Protein AF-A0A931PFZ8-F1 (afdb_monomer)

Radius of gyration: 43.83 Å; Cα contacts (8 Å, |Δi|>4): 366; chains: 1; bounding box: 101×79×129 Å

Nearest PDB structures (foldseek):
  9bwf-assembly1_A  TM=9.503E-01  e=2.051E-11  metagenome
  7zyb-assembly1_A  TM=9.460E-01  e=2.210E-10  Bacteroides eggerthii DSM 20697
  4e2g-assembly2_D  TM=9.379E-01  e=2.342E-10  Sphaerobacter thermophilus DSM 20745
  2pfw-assembly1_B  TM=9.312E-01  e=3.514E-10  Shewanella frigidimarina NCIMB 400
  4e2g-assembly2_C  TM=9.451E-01  e=9.977E-10  Sphaerobacter thermophilus DSM 20745

pLDDT: mean 79.18, std 21.59, range [27.69, 98.62]

Sequence (355 aa):
MPMVRSCLAGMPRSSGGKSMASGTSRGMSRIERNWSLAEMIDTNASKSPDGNPAPQPVRWASERFNRWLTLAANLGVLLGLIVLIFEVRQNAALSRIGLEAERAAAQARYEQHIANPDMAEVWMKAVYTPEDLTPSELRTFDGIMVAGVMTWEHLMTMRDGGLVDDRRVRLHIQNNAPFYFGFALAKNWWRENAIGWQGSELYLMADPIVQNVDENFLVTYYEGLRTGITPRDIADLGDKASKFTLTDLPREPVAAGIIRQYVTGVESTFSRWEIAAGGVVPMHSHYNEQVTLLLSGAAEVVSGDQRVSLAAGDMLVLPPNAPHAYTFTEDSIVIEFFAPRRQDWINAETSGEEQ

Secondary structure (DSSP, 8-state):
------------------------------------SSS---S--PPPTT-PPPPPP-THHHHHHHHHHHHHHHHHHHHHHHHHHHHHHHHHHHHHHHHHHHHHHHHHHHHHHHTSHHHHHHHHHHHH-GGG--HHHHHHHHHHHHHHHHHHHHHHHHHHTTSS-HHHHHHHHHHHHHHHHSSHHHHHHHHHHGGGTTTSHHHHHHHHHHTTS-TTHHHHHHHHHS--S-HHHHHHH-SS-----GGGS--EEEETTEEEEEEE-SS-EEEEEEE-TT-EEEEE--SSEEEEEEEESEEEEEETTEEEEEETT-EEEE-TT--EEEEESS-EEEEEEEES--HHHHHHHHHHS--

Structure (mmCIF, N/CA/C/O backbone):
data_AF-A0A931PFZ8-F1
#
_entry.id   AF-A0A931PFZ8-F1
#
loop_
_atom_site.group_PDB
_atom_site.id
_atom_site.type_symbol
_atom_site.label_atom_id
_atom_site.label_alt_id
_atom_site.label_comp_id
_atom_site.label_asym_id
_atom_site.label_entity_id
_atom_site.label_seq_id
_atom_site.pdbx_PDB_ins_code
_atom_site.Cartn_x
_atom_site.Cartn_y
_atom_site.Cartn_z
_atom_site.occupancy
_atom_site.B_iso_or_equiv
_atom_site.auth_seq_id
_atom_site.auth_comp_id
_atom_site.auth_asym_id
_atom_site.auth_atom_id
_atom_site.pdbx_PDB_model_num
ATOM 1 N N . MET A 1 1 ? -31.031 20.658 -32.858 1.00 34.56 1 MET A N 1
ATOM 2 C CA . MET A 1 1 ? -31.542 21.817 -33.632 1.00 34.56 1 MET A CA 1
ATOM 3 C C . MET A 1 1 ? -30.351 22.631 -34.144 1.00 34.56 1 MET A C 1
ATOM 5 O O . MET A 1 1 ? -29.430 22.792 -33.354 1.00 34.56 1 MET A O 1
ATOM 9 N N . PRO A 1 2 ? -30.322 23.084 -35.416 1.00 49.66 2 PRO A N 1
ATOM 10 C CA . PRO A 1 2 ? -29.143 23.730 -36.023 1.00 49.66 2 PRO A CA 1
ATOM 11 C C . PRO A 1 2 ? -29.334 25.206 -36.464 1.00 49.66 2 PRO A C 1
ATOM 13 O O . PRO A 1 2 ? -30.441 25.601 -36.819 1.00 49.66 2 PRO A O 1
ATOM 16 N N . MET A 1 3 ? -28.227 25.964 -36.566 1.00 33.38 3 MET A N 1
ATOM 17 C CA . MET A 1 3 ? -27.986 27.123 -37.468 1.00 33.38 3 MET A CA 1
ATOM 18 C C . MET A 1 3 ? -26.461 27.196 -37.748 1.00 33.38 3 MET A C 1
ATOM 20 O O . MET A 1 3 ? -25.706 26.958 -36.814 1.00 33.38 3 MET A O 1
ATOM 24 N N . VAL A 1 4 ? -25.856 27.421 -38.930 1.00 35.12 4 VAL A N 1
ATOM 25 C CA . VAL A 1 4 ? -26.261 27.736 -40.329 1.00 35.12 4 VAL A CA 1
ATOM 26 C C . VAL A 1 4 ? -26.280 29.228 -40.746 1.00 35.12 4 VAL A C 1
ATOM 28 O O . VAL A 1 4 ? -27.352 29.820 -40.824 1.00 35.12 4 VAL A O 1
ATOM 31 N N . ARG A 1 5 ? -25.088 29.766 -41.112 1.00 36.53 5 ARG A N 1
ATOM 32 C CA . ARG A 1 5 ? -24.714 30.837 -42.105 1.00 36.53 5 ARG A CA 1
ATOM 33 C C . ARG A 1 5 ? -23.509 31.666 -41.589 1.00 36.53 5 ARG A C 1
ATOM 35 O O . ARG A 1 5 ? -23.505 31.995 -40.416 1.00 36.53 5 ARG A O 1
ATOM 42 N N . SER A 1 6 ? -22.419 31.996 -42.304 1.00 33.62 6 SER A N 1
ATOM 43 C CA . SER A 1 6 ? -22.069 32.227 -43.733 1.00 33.62 6 SER A CA 1
ATOM 44 C C . SER A 1 6 ? -21.848 33.717 -44.037 1.00 33.62 6 SER A C 1
ATOM 46 O O . SER A 1 6 ? -22.819 34.463 -43.978 1.00 33.62 6 SER A O 1
ATOM 48 N N . CYS A 1 7 ? -20.640 34.108 -44.485 1.00 30.14 7 CYS A N 1
ATOM 49 C CA . CYS A 1 7 ? -20.431 34.837 -45.757 1.00 30.14 7 CYS A CA 1
ATOM 50 C C . CYS A 1 7 ? -18.947 35.101 -46.110 1.00 30.14 7 CYS A C 1
ATOM 52 O O . CYS A 1 7 ? -18.080 35.158 -45.245 1.00 30.14 7 CYS A O 1
ATOM 54 N N . LEU A 1 8 ? -18.696 35.271 -47.415 1.00 35.53 8 LEU A N 1
ATOM 55 C CA . LEU A 1 8 ? -17.420 35.596 -48.074 1.00 35.53 8 LEU A CA 1
ATOM 56 C C . LEU A 1 8 ? -17.343 37.086 -48.458 1.00 35.53 8 LEU A C 1
ATOM 58 O O . LEU A 1 8 ? -18.368 37.641 -48.843 1.00 35.53 8 LEU A O 1
ATOM 62 N N . ALA A 1 9 ? -16.128 37.659 -48.459 1.00 31.97 9 ALA A N 1
ATOM 63 C CA . ALA A 1 9 ? -15.582 38.740 -49.321 1.00 31.97 9 ALA A CA 1
ATOM 64 C C . ALA A 1 9 ? -14.425 39.451 -48.574 1.00 31.97 9 ALA A C 1
ATOM 66 O O . ALA A 1 9 ? -14.499 39.597 -47.362 1.00 31.97 9 ALA A O 1
ATOM 67 N N . GLY A 1 10 ? -13.341 39.941 -49.186 1.00 28.20 10 GLY A N 1
ATOM 68 C CA . GLY A 1 10 ? -12.865 39.893 -50.575 1.00 28.20 10 GLY A CA 1
ATOM 69 C C . GLY A 1 10 ? -11.513 40.638 -50.687 1.00 28.20 10 GLY A C 1
ATOM 70 O O . GLY A 1 10 ? -11.166 41.406 -49.794 1.00 28.20 10 GLY A O 1
ATOM 71 N N . MET A 1 11 ? -10.735 40.427 -51.758 1.00 33.31 11 MET A N 1
ATOM 72 C CA . MET A 1 11 ? -9.549 41.261 -52.062 1.00 33.31 11 MET A CA 1
ATOM 73 C C . MET A 1 11 ? -9.960 42.569 -52.764 1.00 33.31 11 MET A C 1
ATOM 75 O O . MET A 1 11 ? -10.991 42.591 -53.440 1.00 33.31 11 MET A O 1
ATOM 79 N N . PRO A 1 12 ? -9.131 43.630 -52.697 1.00 42.81 12 PRO A N 1
ATOM 80 C CA . PRO A 1 12 ? -8.375 43.991 -53.908 1.00 42.81 12 PRO A CA 1
ATOM 81 C C . PRO A 1 12 ? -6.924 44.483 -53.673 1.00 42.81 12 PRO A C 1
ATOM 83 O O . PRO A 1 12 ? -6.441 44.599 -52.551 1.00 42.81 12 PRO A O 1
ATOM 86 N N . ARG A 1 13 ? -6.214 44.733 -54.786 1.00 34.66 13 ARG A N 1
ATOM 87 C CA . ARG A 1 13 ? -4.815 45.212 -54.899 1.00 34.66 13 ARG A CA 1
ATOM 88 C C . ARG A 1 13 ? -4.710 46.750 -55.035 1.00 34.66 13 ARG A C 1
ATOM 90 O O . ARG A 1 13 ? -5.707 47.394 -55.327 1.00 34.66 13 ARG A O 1
ATOM 97 N N . SER A 1 14 ? -3.449 47.230 -55.064 1.00 32.41 14 SER A N 1
ATOM 98 C CA . SER A 1 14 ? -2.931 48.537 -55.558 1.00 32.41 14 SER A CA 1
ATOM 99 C C . SER A 1 14 ? -2.756 49.632 -54.477 1.00 32.41 14 SER A C 1
ATOM 101 O O . SER A 1 14 ? -3.437 49.590 -53.465 1.00 32.41 14 SER A O 1
ATOM 103 N N . SER A 1 15 ? -1.834 50.613 -54.567 1.00 29.88 15 SER A N 1
ATOM 104 C CA . SER A 1 15 ? -0.771 50.923 -55.561 1.00 29.88 15 SER A CA 1
ATOM 105 C C . SER A 1 15 ? 0.166 52.066 -55.098 1.00 29.88 15 SER A C 1
ATOM 107 O O . SER A 1 15 ? -0.318 53.020 -54.501 1.00 29.88 15 SER A O 1
ATOM 109 N N . GLY A 1 16 ? 1.435 52.060 -55.548 1.00 28.11 16 GLY A N 1
ATOM 110 C CA . GLY A 1 16 ? 2.337 53.237 -55.625 1.00 28.11 16 GLY A CA 1
ATOM 111 C C . GLY A 1 16 ? 3.257 53.486 -54.409 1.00 28.11 16 GLY A C 1
ATOM 112 O O . GLY A 1 16 ? 2.874 53.188 -53.289 1.00 28.11 16 GLY A O 1
ATOM 113 N N . GLY A 1 17 ? 4.479 54.028 -54.543 1.00 28.36 17 GLY A N 1
ATOM 114 C CA . GLY A 1 17 ? 5.288 54.327 -55.743 1.00 28.36 17 GLY A CA 1
ATOM 115 C C . GLY A 1 17 ? 6.297 55.484 -55.540 1.00 28.36 17 GLY A C 1
ATOM 116 O O . GLY A 1 17 ? 5.996 56.394 -54.778 1.00 28.36 17 GLY A O 1
ATOM 117 N N . LYS A 1 18 ? 7.408 55.496 -56.317 1.00 33.88 18 LYS A N 1
ATOM 118 C CA . LYS A 1 18 ? 8.440 56.576 -56.478 1.00 33.88 18 LYS A CA 1
ATOM 119 C C . LYS A 1 18 ? 9.474 56.744 -55.325 1.00 33.88 18 LYS A C 1
ATOM 121 O O . LYS A 1 18 ? 9.127 56.521 -54.179 1.00 33.88 18 LYS A O 1
ATOM 126 N N . SER A 1 19 ? 10.747 57.144 -55.546 1.00 32.34 19 SER A N 1
ATOM 127 C CA . SER A 1 19 ? 11.523 57.396 -56.792 1.00 32.34 19 SER A CA 1
ATOM 128 C C . SER A 1 19 ? 13.068 57.399 -56.600 1.00 32.34 19 SER A C 1
ATOM 130 O O . SER A 1 19 ? 13.564 57.888 -55.597 1.00 32.34 19 SER A O 1
ATOM 132 N N . MET A 1 20 ? 13.771 56.917 -57.641 1.00 32.22 20 MET A N 1
ATOM 133 C CA . MET A 1 20 ? 15.147 57.159 -58.160 1.00 32.22 20 MET A CA 1
ATOM 134 C C . MET A 1 20 ? 16.186 58.058 -57.448 1.00 32.22 20 MET A C 1
ATOM 136 O O . MET A 1 20 ? 15.911 59.222 -57.177 1.00 32.22 20 MET A O 1
ATOM 140 N N . ALA A 1 21 ? 17.453 57.600 -57.478 1.00 32.00 21 ALA A N 1
ATOM 141 C CA . ALA A 1 21 ? 18.579 58.065 -58.341 1.00 32.00 21 ALA A CA 1
ATOM 142 C C . ALA A 1 21 ? 19.799 57.124 -58.112 1.00 32.00 21 ALA A C 1
ATOM 144 O O . ALA A 1 21 ? 19.843 56.500 -57.059 1.00 32.00 21 ALA A O 1
ATOM 145 N N . SER A 1 22 ? 20.838 56.913 -58.937 1.00 31.95 22 SER A N 1
ATOM 146 C CA . SER A 1 22 ? 21.246 57.138 -60.353 1.00 31.95 22 SER A CA 1
ATOM 147 C C . SER A 1 22 ? 22.571 56.334 -60.527 1.00 31.95 22 SER A C 1
ATOM 149 O O . SER A 1 22 ? 23.282 56.208 -59.539 1.00 31.95 22 SER A O 1
ATOM 151 N N . GLY A 1 23 ? 23.052 55.776 -61.645 1.00 29.00 23 GLY A N 1
ATOM 152 C CA . GLY A 1 23 ? 22.771 55.883 -63.078 1.00 29.00 23 GLY A CA 1
ATOM 153 C C . GLY A 1 23 ? 23.842 55.113 -63.901 1.00 29.00 23 GLY A C 1
ATOM 154 O O . GLY A 1 23 ? 24.853 54.706 -63.344 1.00 29.00 23 GLY A O 1
ATOM 155 N N . THR A 1 24 ? 23.610 54.977 -65.221 1.00 31.64 24 THR A N 1
ATOM 156 C CA . THR A 1 24 ? 24.586 54.768 -66.341 1.00 31.64 24 THR A CA 1
ATOM 157 C C . THR A 1 24 ? 25.595 53.588 -66.328 1.00 31.64 24 THR A C 1
ATOM 159 O O . THR A 1 24 ? 26.227 53.324 -65.322 1.00 31.64 24 THR A O 1
ATOM 162 N N . SER A 1 25 ? 25.903 52.897 -67.440 1.00 31.45 25 SER A N 1
ATOM 163 C CA . SER A 1 25 ? 25.407 52.931 -68.837 1.00 31.45 25 SER A CA 1
ATOM 164 C C . SER A 1 25 ? 25.801 51.644 -69.614 1.00 31.45 25 SER A C 1
ATOM 166 O O . SER A 1 25 ? 26.551 50.807 -69.124 1.00 31.45 25 SER A O 1
ATOM 168 N N . ARG A 1 26 ? 25.253 51.461 -70.830 1.00 35.00 26 ARG A N 1
ATOM 169 C CA . ARG A 1 26 ? 25.466 50.299 -71.729 1.00 35.00 26 ARG A CA 1
ATOM 170 C C . ARG A 1 26 ? 26.882 50.223 -72.335 1.00 35.00 26 ARG A C 1
ATOM 172 O O . ARG A 1 26 ? 27.450 51.258 -72.664 1.00 35.00 26 ARG A O 1
ATOM 179 N N . GLY A 1 27 ? 27.318 49.011 -72.702 1.00 28.64 27 GLY A N 1
ATOM 180 C CA . GLY A 1 27 ? 28.390 48.766 -73.684 1.00 28.64 27 GLY A CA 1
ATOM 181 C C . GLY A 1 27 ? 28.395 47.315 -74.199 1.00 28.64 27 GLY A C 1
ATOM 182 O O . GLY A 1 27 ? 28.329 46.388 -73.401 1.00 28.64 27 GLY A O 1
ATOM 183 N N . MET A 1 28 ? 28.426 47.109 -75.521 1.00 31.34 28 MET A N 1
ATOM 184 C CA . MET A 1 28 ? 28.507 45.787 -76.178 1.00 31.34 28 MET A CA 1
ATOM 185 C C . MET A 1 28 ? 29.930 45.495 -76.683 1.00 31.34 28 MET A C 1
ATOM 187 O O . MET A 1 28 ? 30.677 46.431 -76.959 1.00 31.34 28 MET A O 1
ATOM 191 N N . SER A 1 29 ? 30.192 44.213 -77.001 1.00 31.39 29 SER A N 1
ATOM 192 C CA . SER A 1 29 ? 31.307 43.720 -77.846 1.00 31.39 29 SER A CA 1
ATOM 193 C C . SER A 1 29 ? 32.697 43.692 -77.164 1.00 31.39 29 SER A C 1
ATOM 195 O O . SER A 1 29 ? 32.903 44.421 -76.205 1.00 31.39 29 SER A O 1
ATOM 197 N N . ARG A 1 30 ? 33.711 42.917 -77.591 1.00 30.88 30 ARG A N 1
ATOM 198 C CA . ARG A 1 30 ? 33.843 41.701 -78.445 1.00 30.88 30 ARG A CA 1
ATOM 199 C C . ARG A 1 30 ? 35.356 41.401 -78.542 1.00 30.88 30 ARG A C 1
ATOM 201 O O . ARG A 1 30 ? 36.078 42.349 -78.813 1.00 30.88 30 ARG A O 1
ATOM 208 N N . ILE A 1 31 ? 35.788 40.122 -78.496 1.00 31.83 31 ILE A N 1
ATOM 209 C CA . ILE A 1 31 ? 37.212 39.674 -78.629 1.00 31.83 31 ILE A CA 1
ATOM 210 C C . ILE A 1 31 ? 38.029 40.120 -77.373 1.00 31.83 31 ILE A C 1
ATOM 212 O O . ILE A 1 31 ? 37.772 41.181 -76.829 1.00 31.83 31 ILE A O 1
ATOM 216 N N . GLU A 1 32 ? 38.862 39.309 -76.708 1.00 32.53 32 GLU A N 1
ATOM 217 C CA . GLU A 1 32 ? 40.003 38.515 -77.194 1.00 32.53 32 GLU A CA 1
ATOM 218 C C . GLU A 1 32 ? 40.070 37.062 -76.688 1.00 32.53 32 GLU A C 1
ATOM 220 O O . GLU A 1 32 ? 39.532 36.696 -75.646 1.00 32.53 32 GLU A O 1
ATOM 225 N N . ARG A 1 33 ? 40.770 36.222 -77.466 1.00 34.84 33 ARG A N 1
ATOM 226 C CA . ARG A 1 33 ? 41.194 34.867 -77.087 1.00 34.84 33 ARG A CA 1
ATOM 227 C C . ARG A 1 33 ? 42.636 34.947 -76.590 1.00 34.84 33 ARG A C 1
ATOM 229 O O . ARG A 1 33 ? 43.494 35.294 -77.394 1.00 34.84 33 ARG A O 1
ATOM 236 N N . ASN A 1 34 ? 42.906 34.540 -75.351 1.00 32.72 34 ASN A N 1
ATOM 237 C CA . ASN A 1 34 ? 44.275 34.286 -74.896 1.00 32.72 34 ASN A CA 1
ATOM 238 C C . ASN A 1 34 ? 44.591 32.787 -74.949 1.00 32.72 34 ASN A C 1
ATOM 240 O O . ASN A 1 34 ? 43.806 31.954 -74.503 1.00 32.72 34 ASN A O 1
ATOM 244 N N . TRP A 1 35 ? 45.735 32.480 -75.556 1.00 32.94 35 TRP A N 1
ATOM 245 C CA . TRP A 1 35 ? 46.290 31.146 -75.798 1.00 32.94 35 TRP A CA 1
ATOM 246 C C . TRP A 1 35 ? 47.546 30.914 -74.940 1.00 32.94 35 TRP A C 1
ATOM 248 O O . TRP A 1 35 ? 48.026 31.836 -74.281 1.00 32.94 35 TRP A O 1
ATOM 258 N N . SER A 1 36 ? 48.115 29.703 -75.039 1.00 34.66 36 SER A N 1
ATOM 259 C CA . SER A 1 36 ? 49.268 29.161 -74.286 1.00 34.66 36 SER A CA 1
ATOM 260 C C . SER A 1 36 ? 48.915 28.728 -72.847 1.00 34.66 36 SER A C 1
ATOM 262 O O . SER A 1 36 ? 48.130 29.374 -72.167 1.00 34.66 36 SER A O 1
ATOM 264 N N . LEU A 1 37 ? 49.371 27.572 -72.348 1.00 31.45 37 LEU A N 1
ATOM 265 C CA . LEU A 1 37 ? 50.717 27.001 -72.516 1.00 31.45 37 LEU A CA 1
ATOM 266 C C . LEU A 1 37 ? 50.792 25.530 -73.008 1.00 31.45 37 LEU A C 1
ATOM 268 O O . LEU A 1 37 ? 51.826 24.896 -72.828 1.00 31.45 37 LEU A O 1
ATOM 272 N N . ALA A 1 38 ? 49.727 24.966 -73.598 1.00 38.41 38 ALA A N 1
ATOM 273 C CA . ALA A 1 38 ? 49.667 23.531 -73.947 1.00 38.41 38 ALA A CA 1
ATOM 274 C C . ALA A 1 38 ? 49.928 23.167 -75.430 1.00 38.41 38 ALA A C 1
ATOM 276 O O . ALA A 1 38 ? 50.192 22.006 -75.719 1.00 38.41 38 ALA A O 1
ATOM 277 N N . GLU A 1 39 ? 49.896 24.126 -76.363 1.00 41.69 39 GLU A N 1
ATOM 278 C CA . GLU A 1 39 ? 50.115 23.895 -77.808 1.00 41.69 39 GLU A CA 1
ATOM 279 C C . GLU A 1 39 ? 51.320 24.692 -78.335 1.00 41.69 39 GLU A C 1
ATOM 281 O O . GLU A 1 39 ? 51.216 25.478 -79.275 1.00 41.69 39 GLU A O 1
ATOM 286 N N . MET A 1 40 ? 52.484 24.534 -77.695 1.00 37.84 40 MET A N 1
ATOM 287 C CA . MET A 1 40 ? 53.724 25.153 -78.179 1.00 37.84 40 MET A CA 1
ATOM 288 C C . MET A 1 40 ? 54.986 24.347 -77.827 1.00 37.84 40 MET A C 1
ATOM 290 O O . MET A 1 40 ? 55.887 24.877 -77.196 1.00 37.84 40 MET A O 1
ATOM 294 N N . ILE A 1 41 ? 55.031 23.075 -78.247 1.00 39.97 41 ILE A N 1
ATOM 295 C CA . ILE A 1 41 ? 56.218 22.310 -78.699 1.00 39.97 41 ILE A CA 1
ATOM 296 C C . ILE A 1 41 ? 55.667 21.121 -79.515 1.00 39.97 41 ILE A C 1
ATOM 298 O O . ILE A 1 41 ? 55.377 20.071 -78.957 1.00 39.97 41 ILE A O 1
ATOM 302 N N . ASP A 1 42 ? 55.494 21.297 -80.830 1.00 44.31 42 ASP A N 1
ATOM 303 C CA . ASP A 1 42 ? 55.560 20.186 -81.801 1.00 44.31 42 ASP A CA 1
ATOM 304 C C . ASP A 1 42 ? 55.919 20.685 -83.214 1.00 44.31 42 ASP A C 1
ATOM 306 O O . ASP A 1 42 ? 55.152 20.593 -84.167 1.00 44.31 42 ASP A O 1
ATOM 310 N N . THR A 1 43 ? 57.114 21.267 -83.343 1.00 43.19 43 THR A N 1
ATOM 311 C CA . THR A 1 43 ? 57.769 21.510 -84.640 1.00 43.19 43 THR A CA 1
ATOM 312 C C . THR A 1 43 ? 59.290 21.432 -84.488 1.00 43.19 43 THR A C 1
ATOM 314 O O . THR A 1 43 ? 59.961 22.463 -84.498 1.00 43.19 43 THR A O 1
ATOM 317 N N . ASN A 1 44 ? 59.827 20.221 -84.283 1.00 38.91 44 ASN A N 1
ATOM 318 C CA . ASN A 1 44 ? 61.132 19.758 -84.803 1.00 38.91 44 ASN A CA 1
ATOM 319 C C . ASN A 1 44 ? 61.528 18.395 -84.203 1.00 38.91 44 ASN A C 1
ATOM 321 O O . ASN A 1 44 ? 62.423 18.296 -83.365 1.00 38.91 44 ASN A O 1
ATOM 325 N N . ALA A 1 45 ? 60.914 17.318 -84.696 1.00 40.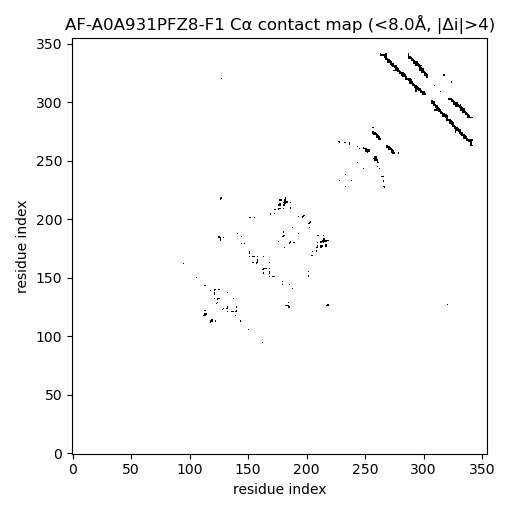94 45 ALA A N 1
ATOM 326 C CA . ALA A 1 45 ? 61.542 16.002 -84.648 1.00 40.94 45 ALA A CA 1
ATOM 327 C C . ALA A 1 45 ? 62.519 15.891 -85.831 1.00 40.94 45 ALA A C 1
ATOM 329 O O . ALA A 1 45 ? 62.114 15.664 -86.974 1.00 40.94 45 ALA A O 1
ATOM 330 N N . SER A 1 46 ? 63.811 16.089 -85.571 1.00 39.56 46 SER A N 1
ATOM 331 C CA . SER A 1 46 ? 64.862 15.871 -86.564 1.00 39.56 46 SER A CA 1
ATOM 332 C C . SER A 1 46 ? 64.888 14.401 -86.993 1.00 39.56 46 SER A C 1
ATOM 334 O O . SER A 1 46 ? 65.047 13.492 -86.178 1.00 39.56 46 SER A O 1
ATOM 336 N N . LYS A 1 47 ? 64.751 14.151 -88.300 1.00 36.62 47 LYS A N 1
ATOM 337 C CA . LYS A 1 47 ? 65.002 12.823 -88.872 1.00 36.62 47 LYS A CA 1
ATOM 338 C C . LYS A 1 47 ? 66.489 12.497 -88.725 1.00 36.62 47 LYS A C 1
ATOM 340 O O . LYS A 1 47 ? 67.323 13.286 -89.168 1.00 36.62 47 LYS A O 1
ATOM 345 N N . SER A 1 48 ? 66.817 11.332 -88.165 1.00 44.44 48 SER A N 1
ATOM 346 C CA . SER A 1 48 ? 68.135 10.733 -88.408 1.00 44.44 48 SER A CA 1
ATOM 347 C C . SER A 1 48 ? 68.178 10.152 -89.836 1.00 44.44 48 SER A C 1
ATOM 349 O O . SER A 1 48 ? 67.109 9.888 -90.401 1.00 44.44 48 SER A O 1
ATOM 351 N N . PRO A 1 49 ? 69.363 9.961 -90.447 1.00 45.69 49 PRO A N 1
ATOM 352 C CA . PRO A 1 49 ? 69.454 9.570 -91.858 1.00 45.69 49 PRO A CA 1
ATOM 353 C C . PRO A 1 49 ? 68.941 8.155 -92.181 1.00 45.69 49 PRO A C 1
ATOM 355 O O . PRO A 1 49 ? 68.634 7.883 -93.339 1.00 45.69 49 PRO A O 1
ATOM 358 N N . ASP A 1 50 ? 68.795 7.278 -91.179 1.00 55.72 50 ASP A N 1
ATOM 359 C CA . ASP A 1 50 ? 68.759 5.820 -91.392 1.00 55.72 50 ASP A CA 1
ATOM 360 C C . ASP A 1 50 ? 67.369 5.170 -91.206 1.00 55.72 50 ASP A C 1
ATOM 362 O O . ASP A 1 50 ? 67.242 3.949 -91.134 1.00 55.72 50 ASP A O 1
ATOM 366 N N . GLY A 1 51 ? 66.300 5.970 -91.119 1.00 51.03 51 GLY A N 1
ATOM 367 C CA . GLY A 1 51 ? 64.906 5.511 -91.276 1.00 51.03 51 GLY A CA 1
ATOM 368 C C . GLY A 1 51 ? 64.310 4.599 -90.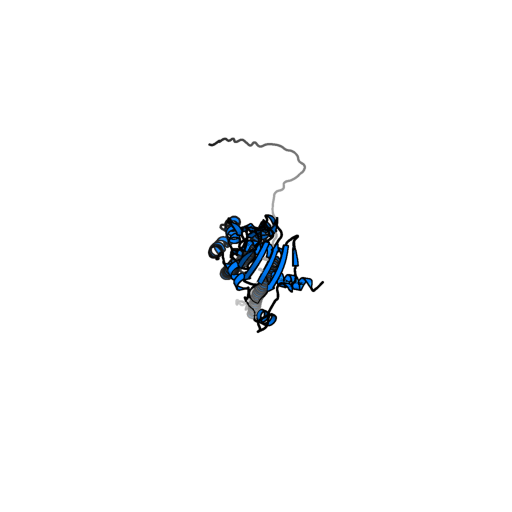186 1.00 51.03 51 GLY A C 1
ATOM 369 O O . GLY A 1 51 ? 63.115 4.316 -90.237 1.00 51.03 51 GLY A O 1
ATOM 370 N N . ASN A 1 52 ? 65.087 4.166 -89.193 1.00 48.78 52 ASN A N 1
ATOM 371 C CA . ASN A 1 52 ? 64.628 3.309 -88.096 1.00 48.78 52 ASN A CA 1
ATOM 372 C C . ASN A 1 52 ? 64.177 4.173 -86.890 1.00 48.78 52 ASN A C 1
ATOM 374 O O . ASN A 1 52 ? 64.903 5.104 -86.524 1.00 48.78 52 ASN A O 1
ATOM 378 N N . PRO A 1 53 ? 63.013 3.928 -86.250 1.00 51.41 53 PRO A N 1
ATOM 379 C CA . PRO A 1 53 ? 62.582 4.716 -85.095 1.00 51.41 53 PRO A CA 1
ATOM 380 C C . PRO A 1 53 ? 63.547 4.558 -83.913 1.00 51.41 53 PRO A C 1
ATOM 382 O O . PRO A 1 53 ? 63.965 3.451 -83.573 1.00 51.41 53 PRO A O 1
ATOM 385 N N . ALA A 1 54 ? 63.875 5.676 -83.260 1.00 53.12 54 ALA A N 1
ATOM 386 C CA . ALA A 1 54 ? 64.731 5.673 -82.079 1.00 53.12 54 ALA A CA 1
ATOM 387 C C . ALA A 1 54 ? 64.099 4.838 -80.943 1.00 53.12 54 ALA A C 1
ATOM 389 O O . ALA A 1 54 ? 62.888 4.941 -80.715 1.00 53.12 54 ALA A O 1
ATOM 390 N N . PRO A 1 55 ? 64.886 4.034 -80.201 1.00 55.56 55 PRO A N 1
ATOM 391 C CA . PRO A 1 55 ? 64.357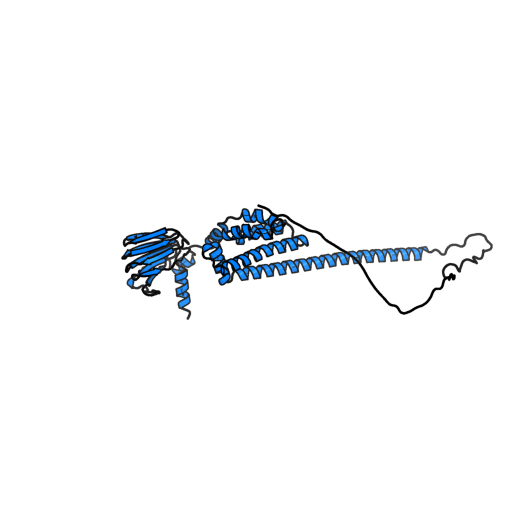 3.253 -79.093 1.00 55.56 55 PRO A CA 1
ATOM 392 C C . PRO A 1 55 ? 63.836 4.191 -77.999 1.00 55.56 55 PRO A C 1
ATOM 394 O O . PRO A 1 55 ? 64.586 4.987 -77.433 1.00 55.56 55 PRO A O 1
ATOM 397 N N . GLN A 1 56 ? 62.540 4.082 -77.698 1.00 57.38 56 GLN A N 1
ATOM 398 C CA . GLN A 1 56 ? 61.903 4.803 -76.596 1.00 57.38 56 GLN A CA 1
ATOM 399 C C . GLN A 1 56 ? 62.690 4.550 -75.295 1.00 57.38 56 GLN A C 1
ATOM 401 O O . GLN A 1 56 ? 62.934 3.382 -74.969 1.00 57.38 56 GLN A O 1
ATOM 406 N N . PRO A 1 57 ? 63.084 5.592 -74.532 1.00 54.41 57 PRO A N 1
ATOM 407 C CA . PRO A 1 57 ? 63.793 5.400 -73.274 1.00 54.41 57 PRO A CA 1
ATOM 408 C C . PRO A 1 57 ? 62.898 4.586 -72.345 1.00 54.41 57 PRO A C 1
ATOM 410 O O . PRO A 1 57 ? 61.755 4.953 -72.078 1.00 54.41 57 PRO A O 1
ATOM 413 N N . VAL A 1 58 ? 63.394 3.432 -71.916 1.00 59.28 58 VAL A N 1
ATOM 414 C CA . VAL A 1 58 ? 62.531 2.352 -71.442 1.00 59.28 58 VAL A CA 1
ATOM 415 C C . VAL A 1 58 ? 61.948 2.722 -70.059 1.00 59.28 58 VAL A C 1
ATOM 417 O O . VAL A 1 58 ? 62.606 2.572 -69.032 1.00 59.28 58 VAL A O 1
ATOM 420 N N . ARG A 1 59 ? 60.700 3.219 -70.020 1.00 55.94 59 ARG A N 1
ATOM 421 C CA . ARG A 1 59 ? 60.022 3.782 -68.821 1.00 55.94 59 ARG A CA 1
ATOM 422 C C . ARG A 1 59 ? 59.502 2.752 -67.801 1.00 55.94 59 ARG A C 1
ATOM 424 O O . ARG A 1 59 ? 58.867 3.122 -66.819 1.00 55.94 59 ARG A O 1
ATOM 431 N N . TRP A 1 60 ? 59.803 1.465 -67.975 1.00 54.78 60 TRP A N 1
ATOM 432 C CA . TRP A 1 60 ? 59.355 0.370 -67.095 1.00 54.78 60 TRP A CA 1
ATOM 433 C C . TRP A 1 60 ? 59.661 0.602 -65.611 1.00 54.78 60 TRP A C 1
ATOM 435 O O . TRP A 1 60 ? 58.832 0.270 -64.768 1.00 54.78 60 TRP A O 1
ATOM 445 N N . ALA A 1 61 ? 60.822 1.167 -65.273 1.00 62.09 61 ALA A N 1
ATOM 446 C CA . ALA A 1 61 ? 61.193 1.416 -63.882 1.00 62.09 61 ALA A CA 1
ATOM 447 C C . ALA A 1 61 ? 60.300 2.489 -63.229 1.00 62.09 61 ALA A C 1
ATOM 449 O O . ALA A 1 61 ? 59.744 2.250 -62.158 1.00 62.09 61 ALA A O 1
ATOM 450 N N . SER A 1 62 ? 60.096 3.632 -63.894 1.00 67.81 62 SER A N 1
ATOM 451 C CA . SER A 1 62 ? 59.260 4.724 -63.380 1.00 67.81 62 SER A CA 1
ATOM 452 C C . SER A 1 62 ? 57.765 4.400 -63.431 1.00 67.81 62 SER A C 1
ATOM 454 O O . SER A 1 62 ? 57.038 4.750 -62.506 1.00 67.81 62 SER A O 1
ATOM 456 N N . GLU A 1 63 ? 57.292 3.660 -64.435 1.00 74.31 63 GLU A N 1
ATOM 457 C CA . GLU A 1 63 ? 55.903 3.187 -64.477 1.00 74.31 63 GLU A CA 1
ATOM 458 C C . GLU A 1 63 ? 55.603 2.144 -63.396 1.00 74.31 63 GLU A C 1
ATOM 460 O O . GLU A 1 63 ? 54.549 2.210 -62.763 1.00 74.31 63 GLU A O 1
ATOM 465 N N . ARG A 1 64 ? 56.519 1.200 -63.133 1.00 76.25 64 ARG A N 1
ATOM 466 C CA . ARG A 1 64 ? 56.361 0.247 -62.020 1.00 76.25 64 ARG A CA 1
ATOM 467 C C . ARG A 1 64 ? 56.408 0.967 -60.675 1.00 76.25 64 ARG A C 1
ATOM 469 O O . ARG A 1 64 ? 55.583 0.660 -59.821 1.00 76.25 64 ARG A O 1
ATOM 476 N N . PHE A 1 65 ? 57.305 1.939 -60.506 1.00 80.38 65 PHE A N 1
ATOM 477 C CA . PHE A 1 65 ? 57.382 2.763 -59.298 1.00 80.38 65 PHE A CA 1
ATOM 478 C C . PHE A 1 65 ? 56.092 3.564 -59.065 1.00 80.38 65 PHE A C 1
ATOM 480 O O . PHE A 1 65 ? 55.511 3.479 -57.987 1.00 80.38 65 PHE A O 1
ATOM 487 N N . ASN A 1 66 ? 55.565 4.236 -60.094 1.00 78.88 66 ASN A N 1
ATOM 488 C CA . ASN A 1 66 ? 54.294 4.959 -60.003 1.00 78.88 66 ASN A CA 1
ATOM 489 C C . ASN A 1 66 ? 53.115 4.028 -59.682 1.00 78.88 66 ASN A C 1
ATOM 491 O O . ASN A 1 66 ? 52.305 4.361 -58.823 1.00 78.88 66 ASN A O 1
ATOM 495 N N . ARG A 1 67 ? 53.037 2.833 -60.290 1.00 83.81 67 ARG A N 1
ATOM 496 C CA . ARG A 1 67 ? 52.004 1.836 -59.945 1.00 83.81 67 ARG A CA 1
ATOM 497 C C . ARG A 1 67 ? 52.108 1.371 -58.489 1.00 83.81 67 ARG A C 1
ATOM 499 O O . ARG A 1 67 ? 51.077 1.217 -57.841 1.00 83.81 67 ARG A O 1
ATOM 506 N N . TRP A 1 68 ? 53.321 1.186 -57.964 1.00 91.25 68 TRP A N 1
ATOM 507 C CA . TRP A 1 68 ? 53.547 0.879 -56.546 1.00 91.25 68 TRP A CA 1
ATOM 508 C C . TRP A 1 68 ? 53.147 2.034 -55.621 1.00 91.25 68 TRP A C 1
ATOM 510 O O . TRP A 1 68 ? 52.528 1.779 -54.592 1.00 91.25 68 TRP A O 1
ATOM 520 N N . LEU A 1 69 ? 53.420 3.288 -55.996 1.00 89.12 69 LEU A N 1
ATOM 521 C CA . LEU A 1 69 ? 52.952 4.464 -55.254 1.00 89.12 69 LEU A CA 1
ATOM 522 C C . LEU A 1 69 ? 51.421 4.567 -55.246 1.00 89.12 69 LEU A C 1
ATOM 524 O O . LEU A 1 69 ? 50.840 4.800 -54.191 1.00 89.12 69 LEU A O 1
ATOM 528 N N . THR A 1 70 ? 50.750 4.340 -56.380 1.00 89.69 70 THR A N 1
ATOM 529 C CA . THR A 1 70 ? 49.277 4.312 -56.438 1.00 89.69 70 THR A CA 1
ATOM 530 C C . THR A 1 70 ? 48.701 3.165 -55.606 1.00 89.69 70 THR A C 1
ATOM 532 O O . THR A 1 70 ? 47.719 3.366 -54.895 1.00 89.69 70 THR A O 1
ATOM 535 N N . LEU A 1 71 ? 49.322 1.979 -55.632 1.00 91.88 71 LEU A N 1
ATOM 536 C CA . LEU A 1 71 ? 48.927 0.857 -54.777 1.00 91.88 71 LEU A CA 1
ATOM 537 C C . LEU A 1 71 ? 49.070 1.218 -53.289 1.00 91.88 71 LEU A C 1
ATOM 539 O O . LEU A 1 71 ? 48.134 1.015 -52.523 1.00 91.88 71 LEU A O 1
ATOM 543 N N . ALA A 1 72 ? 50.209 1.791 -52.891 1.00 90.69 72 ALA A N 1
ATOM 544 C CA . ALA A 1 72 ? 50.469 2.212 -51.516 1.00 90.69 72 ALA A CA 1
ATOM 545 C C . ALA A 1 72 ? 49.502 3.314 -51.050 1.00 90.69 72 ALA A C 1
ATOM 547 O O . ALA A 1 72 ? 48.996 3.243 -49.934 1.00 90.69 72 ALA A O 1
ATOM 548 N N . ALA A 1 73 ? 49.184 4.286 -51.912 1.00 92.56 73 ALA A N 1
ATOM 549 C CA . ALA A 1 73 ? 48.193 5.321 -51.627 1.00 92.56 73 ALA A CA 1
ATOM 550 C C . ALA A 1 73 ? 46.787 4.726 -51.436 1.00 92.56 73 ALA A C 1
ATOM 552 O O . ALA A 1 73 ? 46.127 5.019 -50.441 1.00 92.56 73 ALA A O 1
ATOM 553 N N . ASN A 1 74 ? 46.355 3.829 -52.329 1.00 93.25 74 ASN A N 1
ATOM 554 C CA . ASN A 1 74 ? 45.057 3.156 -52.223 1.00 93.25 74 ASN A CA 1
ATOM 555 C C . ASN A 1 74 ? 44.967 2.271 -50.966 1.00 93.25 74 ASN A C 1
ATOM 557 O O . ASN A 1 74 ? 43.944 2.275 -50.285 1.00 93.25 74 ASN A O 1
ATOM 561 N N . LEU A 1 75 ? 46.042 1.553 -50.621 1.00 95.75 75 LEU A N 1
ATOM 562 C CA . LEU A 1 75 ? 46.136 0.782 -49.376 1.00 95.75 75 LEU A CA 1
ATOM 563 C C . LEU A 1 75 ? 46.107 1.690 -48.138 1.00 95.75 75 LEU A C 1
ATOM 565 O O . LEU A 1 75 ? 45.438 1.354 -47.166 1.00 95.75 75 LEU A O 1
ATOM 569 N N . GLY A 1 76 ? 46.766 2.851 -48.183 1.00 95.06 76 GLY A N 1
ATOM 570 C CA . GLY A 1 76 ? 46.718 3.857 -47.119 1.00 95.06 76 GLY A CA 1
ATOM 571 C C . GLY A 1 76 ? 45.312 4.423 -46.901 1.00 95.06 76 GLY A C 1
ATOM 572 O O . GLY A 1 76 ? 44.867 4.521 -45.760 1.00 95.06 76 GLY A O 1
ATOM 573 N N . VAL A 1 77 ? 44.575 4.714 -47.980 1.00 95.00 77 VAL A N 1
ATOM 574 C CA . VAL A 1 77 ? 43.166 5.144 -47.911 1.00 95.00 77 VAL A CA 1
ATOM 575 C C . VAL A 1 77 ? 42.279 4.043 -47.326 1.00 95.00 77 VAL A C 1
ATOM 577 O O . VAL A 1 77 ? 41.487 4.323 -46.430 1.00 95.00 77 VAL A O 1
ATOM 580 N N . LEU A 1 78 ? 42.430 2.790 -47.770 1.00 94.81 78 LEU A N 1
ATOM 581 C CA . LEU A 1 78 ? 41.676 1.658 -47.218 1.00 94.81 78 LEU A CA 1
ATOM 582 C C . LEU A 1 78 ? 41.969 1.442 -45.729 1.00 94.81 78 LEU A C 1
ATOM 584 O O . LEU A 1 78 ? 41.043 1.238 -44.949 1.00 94.81 78 LEU A O 1
ATOM 588 N N . LEU A 1 79 ? 43.237 1.524 -45.320 1.00 95.81 79 LEU A N 1
ATOM 589 C CA . LEU A 1 79 ? 43.638 1.354 -43.925 1.00 95.81 79 LEU A CA 1
ATOM 590 C C . LEU A 1 79 ? 43.131 2.508 -43.048 1.00 95.81 79 LEU A C 1
ATOM 592 O O . LEU A 1 79 ? 42.605 2.254 -41.967 1.00 95.81 79 LEU A O 1
ATOM 596 N N . GLY A 1 80 ? 43.184 3.751 -43.536 1.00 94.19 80 GLY A N 1
ATOM 597 C CA . GLY A 1 80 ? 42.575 4.905 -42.867 1.00 94.19 80 GLY A CA 1
ATOM 598 C C . GLY A 1 80 ? 41.054 4.778 -42.724 1.00 94.19 80 GLY A C 1
ATOM 599 O O . GLY A 1 80 ? 40.509 5.081 -41.667 1.00 94.19 80 GLY A O 1
ATOM 600 N N . LEU A 1 81 ? 40.365 4.259 -43.745 1.00 95.50 81 LEU A N 1
ATOM 601 C CA . LEU A 1 81 ? 38.915 4.038 -43.716 1.00 95.50 81 LEU A CA 1
ATOM 602 C C . LEU A 1 81 ? 38.529 2.890 -42.763 1.00 95.50 81 LEU A C 1
ATOM 604 O O . LEU A 1 81 ? 37.524 2.990 -42.062 1.00 95.50 81 LEU A O 1
ATOM 608 N N . ILE A 1 82 ? 39.354 1.842 -42.656 1.00 94.56 82 ILE A N 1
ATOM 609 C CA . ILE A 1 82 ? 39.209 0.790 -41.634 1.00 94.56 82 ILE A CA 1
ATOM 610 C C . ILE A 1 82 ? 39.390 1.371 -40.225 1.00 94.56 82 ILE A C 1
ATOM 612 O O . ILE A 1 82 ? 38.557 1.102 -39.359 1.00 94.56 82 ILE A O 1
ATOM 616 N N . VAL A 1 83 ? 40.427 2.184 -39.990 1.00 94.12 83 VAL A N 1
ATOM 617 C CA . VAL A 1 83 ? 40.660 2.841 -38.689 1.00 94.12 83 VAL A CA 1
ATOM 618 C C . VAL A 1 83 ? 39.484 3.745 -38.316 1.00 94.12 83 VAL A C 1
ATOM 620 O O . VAL A 1 83 ? 38.964 3.609 -37.212 1.00 94.12 83 VAL A O 1
ATOM 623 N N . LEU A 1 84 ? 38.986 4.565 -39.249 1.00 92.31 84 LEU A N 1
ATOM 624 C CA . LEU A 1 84 ? 37.798 5.401 -39.045 1.00 92.31 84 LEU A CA 1
ATOM 625 C C . LEU A 1 84 ? 36.564 4.564 -38.663 1.00 92.31 84 LEU A C 1
ATOM 627 O O . LEU A 1 84 ? 35.838 4.922 -37.740 1.00 92.31 84 LEU A O 1
ATOM 631 N N . ILE A 1 85 ? 36.324 3.429 -39.332 1.00 87.94 85 ILE A N 1
ATOM 632 C CA . ILE A 1 85 ? 35.221 2.520 -38.979 1.00 87.94 85 ILE A CA 1
ATOM 633 C C . ILE A 1 85 ? 35.402 1.965 -37.559 1.00 87.94 85 ILE A C 1
ATOM 635 O O . ILE A 1 85 ? 34.428 1.899 -36.808 1.00 87.94 85 ILE A O 1
ATOM 639 N N . PHE A 1 86 ? 36.616 1.572 -37.168 1.00 83.88 86 PHE A N 1
ATOM 640 C CA . PHE A 1 86 ? 36.889 1.116 -35.802 1.00 83.88 86 PHE A CA 1
ATOM 641 C C . PHE A 1 86 ? 36.653 2.222 -34.769 1.00 83.88 86 PHE A C 1
ATOM 643 O O . PHE A 1 86 ? 35.967 1.974 -33.780 1.00 83.88 86 PHE A O 1
ATOM 650 N N . GLU A 1 87 ? 37.147 3.431 -35.022 1.00 83.50 87 GLU A N 1
ATOM 651 C CA . GLU A 1 87 ? 37.003 4.596 -34.146 1.00 83.50 87 GLU A CA 1
ATOM 652 C C . GLU A 1 87 ? 35.529 5.000 -33.979 1.00 83.50 87 GLU A C 1
ATOM 654 O O . GLU A 1 87 ? 35.046 5.124 -32.855 1.00 83.50 87 GLU A O 1
ATOM 659 N N . VAL A 1 88 ? 34.763 5.080 -35.074 1.00 82.50 88 VAL A N 1
ATOM 660 C CA . VAL A 1 88 ? 33.314 5.348 -35.040 1.00 82.50 88 VAL A CA 1
ATOM 661 C C . VAL A 1 88 ? 32.562 4.264 -34.258 1.00 82.50 88 VAL A C 1
ATOM 663 O O . VAL A 1 88 ? 31.683 4.587 -33.457 1.00 82.50 88 VAL A O 1
ATOM 666 N N . ARG A 1 89 ? 32.911 2.979 -34.426 1.00 75.75 89 ARG A N 1
ATOM 667 C CA . ARG A 1 89 ? 32.271 1.880 -33.676 1.00 75.75 89 ARG A CA 1
ATOM 668 C C . ARG A 1 89 ? 32.650 1.869 -32.194 1.00 75.75 89 ARG A C 1
ATOM 670 O O . ARG A 1 89 ? 31.791 1.567 -31.369 1.00 75.75 89 ARG A O 1
ATOM 677 N N . GLN A 1 90 ? 33.893 2.201 -31.846 1.00 73.62 90 GLN A N 1
ATOM 678 C CA . GLN A 1 90 ? 34.335 2.340 -30.454 1.00 73.62 90 GLN A CA 1
ATOM 679 C C . GLN A 1 90 ? 33.657 3.531 -29.774 1.00 73.62 90 GLN A C 1
ATOM 681 O O . GLN A 1 90 ? 33.128 3.380 -28.674 1.00 73.62 90 GLN A O 1
ATOM 686 N N . ASN A 1 91 ? 33.594 4.680 -30.448 1.00 79.19 91 ASN A N 1
ATOM 687 C CA . ASN A 1 91 ? 32.933 5.874 -29.934 1.00 79.19 91 ASN A CA 1
ATOM 688 C C . ASN A 1 91 ? 31.433 5.616 -29.698 1.00 79.19 91 ASN A C 1
ATOM 690 O O . ASN A 1 91 ? 30.929 5.869 -28.608 1.00 79.19 91 ASN A O 1
ATOM 694 N N . ALA A 1 92 ? 30.743 4.978 -30.653 1.00 76.38 92 ALA A N 1
ATOM 695 C CA . ALA A 1 92 ? 29.345 4.570 -30.487 1.00 76.38 92 ALA A CA 1
ATOM 696 C C . ALA A 1 92 ? 29.130 3.589 -29.314 1.00 76.38 92 ALA A C 1
ATOM 698 O O . ALA A 1 92 ? 28.126 3.684 -28.605 1.00 76.38 92 ALA A O 1
ATOM 699 N N . ALA A 1 93 ? 30.067 2.663 -29.072 1.00 74.62 93 ALA A N 1
ATOM 700 C CA . ALA A 1 93 ? 30.001 1.755 -27.926 1.00 74.62 93 ALA A CA 1
ATOM 701 C C . ALA A 1 93 ? 30.171 2.494 -26.586 1.00 74.62 93 ALA A C 1
ATOM 703 O O . ALA A 1 93 ? 29.424 2.223 -25.645 1.00 74.62 93 ALA A O 1
ATOM 704 N N . LEU A 1 94 ? 31.092 3.461 -26.508 1.00 76.69 94 LEU A N 1
ATOM 705 C CA . LEU A 1 94 ? 31.276 4.309 -25.325 1.00 76.69 94 LEU A CA 1
ATOM 706 C C . LEU A 1 94 ? 30.048 5.193 -25.062 1.00 76.69 94 LEU A C 1
ATOM 708 O O . LEU A 1 94 ? 29.568 5.235 -23.930 1.00 76.69 94 LEU A O 1
ATOM 712 N N . SER A 1 95 ? 29.478 5.825 -26.095 1.00 78.31 95 SER A N 1
ATOM 713 C CA . SER A 1 95 ? 28.234 6.600 -25.967 1.00 78.31 95 SER A CA 1
ATOM 714 C C . SER A 1 95 ? 27.066 5.740 -25.475 1.00 78.31 95 SER A C 1
ATOM 716 O O . SER A 1 95 ? 26.313 6.175 -24.608 1.00 78.31 95 SER A O 1
ATOM 718 N N . ARG A 1 96 ? 26.935 4.498 -25.963 1.00 76.56 96 ARG A N 1
ATOM 719 C CA . ARG A 1 96 ? 25.899 3.556 -25.505 1.00 76.56 96 ARG A CA 1
ATOM 720 C C . ARG A 1 96 ? 26.046 3.200 -24.026 1.00 76.56 96 ARG A C 1
ATOM 722 O O . ARG A 1 96 ? 25.045 3.186 -23.318 1.00 76.56 96 ARG A O 1
ATOM 729 N N . ILE A 1 97 ? 27.270 2.948 -23.557 1.00 78.00 97 ILE A N 1
ATOM 730 C CA . ILE A 1 97 ? 27.547 2.678 -22.135 1.00 78.00 97 ILE A CA 1
ATOM 731 C C . ILE A 1 97 ? 27.221 3.911 -21.280 1.00 78.00 97 ILE A C 1
ATOM 733 O O . ILE A 1 97 ? 26.591 3.768 -20.235 1.00 78.00 97 ILE A O 1
ATOM 737 N N . GLY A 1 98 ? 27.587 5.114 -21.738 1.00 81.94 98 GLY A N 1
ATOM 738 C CA . GLY A 1 98 ? 27.250 6.370 -21.061 1.00 81.94 98 GLY A CA 1
ATOM 739 C C . GLY A 1 98 ? 25.740 6.576 -20.910 1.00 81.94 98 GLY A C 1
ATOM 740 O O . GLY A 1 98 ? 25.272 6.848 -19.808 1.00 81.94 98 GLY A O 1
ATOM 741 N N . LEU A 1 99 ? 24.973 6.359 -21.983 1.00 77.69 99 LEU A N 1
ATOM 742 C CA . LEU A 1 99 ? 23.509 6.470 -21.969 1.00 77.69 99 LEU A CA 1
ATOM 743 C C . LEU A 1 99 ? 22.837 5.382 -21.112 1.00 77.69 99 LEU A C 1
ATOM 745 O O . LEU A 1 99 ? 21.908 5.687 -20.367 1.00 77.69 99 LEU A O 1
ATOM 749 N N . GLU A 1 100 ? 23.307 4.125 -21.152 1.00 77.69 100 GLU A N 1
ATOM 750 C CA . GLU A 1 100 ? 22.794 3.076 -20.250 1.00 77.69 100 GLU A CA 1
ATOM 751 C C . GLU A 1 100 ? 23.085 3.407 -18.769 1.00 77.69 100 GLU A C 1
ATOM 753 O O . GLU A 1 100 ? 22.228 3.167 -17.915 1.00 77.69 100 GLU A O 1
ATOM 758 N N . ALA A 1 101 ? 24.238 4.012 -18.457 1.00 80.88 101 ALA A N 1
ATOM 759 C CA . ALA A 1 101 ? 24.581 4.459 -17.104 1.00 80.88 101 ALA A CA 1
ATOM 760 C C . ALA A 1 101 ? 23.751 5.673 -16.643 1.00 80.88 101 ALA A C 1
ATOM 762 O O . ALA A 1 101 ? 23.269 5.688 -15.509 1.00 80.88 101 ALA A O 1
ATOM 763 N N . GLU A 1 102 ? 23.533 6.666 -17.510 1.00 80.50 102 GLU A N 1
ATOM 764 C CA . GLU A 1 102 ? 22.683 7.826 -17.212 1.00 80.50 102 GLU A CA 1
ATOM 765 C C . GLU A 1 102 ? 21.231 7.404 -16.954 1.00 80.50 102 GLU A C 1
ATOM 767 O O . GLU A 1 102 ? 20.640 7.814 -15.950 1.00 80.50 102 GLU A O 1
ATOM 772 N N . ARG A 1 103 ? 20.691 6.504 -17.788 1.00 80.69 103 ARG A N 1
ATOM 773 C CA . ARG A 1 103 ? 19.382 5.874 -17.577 1.00 80.69 103 ARG A CA 1
ATOM 774 C C . ARG A 1 103 ? 19.317 5.154 -16.228 1.00 80.69 103 ARG A C 1
ATOM 776 O O . ARG A 1 103 ? 18.359 5.351 -15.485 1.00 80.69 103 ARG A O 1
ATOM 783 N N . ALA A 1 104 ? 20.305 4.319 -15.901 1.00 78.38 104 ALA A N 1
ATOM 784 C CA . ALA A 1 104 ? 20.324 3.589 -14.631 1.00 78.38 104 ALA A CA 1
ATOM 785 C C . ALA A 1 104 ? 20.339 4.545 -13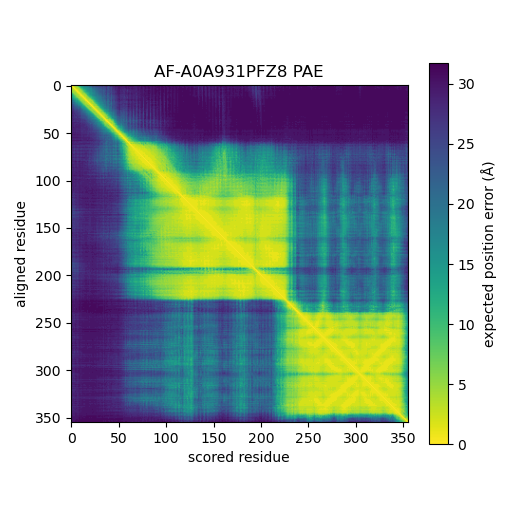.424 1.00 78.38 104 ALA A C 1
ATOM 787 O O . ALA A 1 104 ? 19.620 4.326 -12.449 1.00 78.38 104 ALA A O 1
ATOM 788 N N . ALA A 1 105 ? 21.089 5.647 -13.515 1.00 82.94 105 ALA A N 1
ATOM 789 C CA . ALA A 1 105 ? 21.100 6.692 -12.497 1.00 82.94 105 ALA A CA 1
ATOM 790 C C . ALA A 1 105 ? 19.768 7.464 -12.419 1.00 82.94 105 ALA A C 1
ATOM 792 O O . ALA A 1 105 ? 19.361 7.858 -11.327 1.00 82.94 105 ALA A O 1
ATOM 793 N N . ALA A 1 106 ? 19.078 7.682 -13.543 1.00 77.19 106 ALA A N 1
ATOM 794 C CA . ALA A 1 106 ? 17.744 8.280 -13.564 1.00 77.19 106 ALA A CA 1
ATOM 795 C C . ALA A 1 106 ? 16.701 7.379 -12.885 1.00 77.19 106 ALA A C 1
ATOM 797 O O . ALA A 1 106 ? 15.970 7.866 -12.024 1.00 77.19 106 ALA A O 1
ATOM 798 N N . GLN A 1 107 ? 16.701 6.073 -13.186 1.00 80.44 107 GLN A N 1
ATOM 799 C CA . GLN A 1 107 ? 15.840 5.097 -12.510 1.00 80.44 107 GLN A CA 1
ATOM 800 C C . GLN A 1 107 ? 16.108 5.084 -11.001 1.00 80.44 107 GLN A C 1
ATOM 802 O O . GLN A 1 107 ? 15.182 5.232 -10.215 1.00 80.44 107 GLN A O 1
ATOM 807 N N . ALA A 1 108 ? 17.375 4.991 -10.582 1.00 82.44 108 ALA A N 1
ATOM 808 C CA . ALA A 1 108 ? 17.729 4.946 -9.163 1.00 82.44 108 ALA A CA 1
ATOM 809 C C . ALA A 1 108 ? 17.248 6.186 -8.385 1.00 82.44 108 ALA A C 1
ATOM 811 O O . ALA A 1 108 ? 16.758 6.048 -7.268 1.00 82.44 108 ALA A O 1
ATOM 812 N N . ARG A 1 109 ? 17.331 7.387 -8.981 1.00 81.25 109 ARG A N 1
ATOM 813 C CA . ARG A 1 109 ? 16.778 8.616 -8.379 1.00 81.25 109 ARG A CA 1
ATOM 814 C C . ARG A 1 109 ? 15.252 8.593 -8.283 1.00 81.25 109 ARG A C 1
ATOM 816 O O . ARG A 1 109 ? 14.711 9.140 -7.329 1.00 81.25 109 ARG A O 1
ATOM 823 N N . TYR A 1 110 ? 14.570 7.990 -9.254 1.00 78.19 110 TYR A N 1
ATOM 824 C CA . TYR A 1 110 ? 13.114 7.841 -9.253 1.00 78.19 110 TYR A CA 1
ATOM 825 C C . TYR A 1 110 ? 12.646 6.851 -8.173 1.00 78.19 110 TYR A C 1
ATOM 827 O O . TYR A 1 110 ? 11.798 7.219 -7.362 1.00 78.19 110 TYR A O 1
ATOM 835 N N . GLU A 1 111 ? 13.277 5.675 -8.053 1.00 80.00 111 GLU A N 1
ATOM 836 C CA . GLU A 1 111 ? 12.984 4.730 -6.958 1.00 80.00 111 GLU A CA 1
ATOM 837 C C . GLU A 1 111 ? 13.236 5.366 -5.581 1.00 80.00 111 GLU A C 1
ATOM 839 O O . GLU A 1 111 ? 12.404 5.269 -4.684 1.00 80.00 111 GLU A O 1
ATOM 844 N N . GLN A 1 112 ? 14.358 6.080 -5.416 1.00 81.62 112 GLN A N 1
ATOM 845 C CA . GLN A 1 112 ? 14.675 6.810 -4.179 1.00 81.62 112 GLN A CA 1
ATOM 846 C C . GLN A 1 112 ? 13.673 7.927 -3.864 1.00 81.62 112 GLN A C 1
ATOM 848 O O . GLN A 1 112 ? 13.495 8.271 -2.697 1.00 81.62 112 GLN A O 1
ATOM 853 N N . HIS A 1 113 ? 13.031 8.507 -4.881 1.00 78.75 113 HIS A N 1
ATOM 854 C CA . HIS A 1 113 ? 11.997 9.512 -4.679 1.00 78.75 113 HIS A CA 1
ATOM 855 C C . HIS A 1 113 ? 10.702 8.880 -4.161 1.00 78.75 113 HIS A C 1
ATOM 857 O O . HIS A 1 113 ? 10.150 9.391 -3.193 1.00 78.75 113 HIS A O 1
ATOM 863 N N . ILE A 1 114 ? 10.258 7.757 -4.738 1.00 79.19 114 ILE A N 1
ATOM 864 C CA . ILE A 1 114 ? 9.065 7.025 -4.272 1.00 79.19 114 ILE A CA 1
ATOM 865 C C . ILE A 1 114 ? 9.294 6.423 -2.880 1.00 79.19 114 ILE A C 1
ATOM 867 O O . ILE A 1 114 ? 8.397 6.440 -2.047 1.00 79.19 114 ILE A O 1
ATOM 871 N N . ALA A 1 115 ? 10.503 5.928 -2.606 1.00 82.50 115 ALA A N 1
ATOM 872 C CA . ALA A 1 115 ? 10.860 5.300 -1.336 1.00 82.50 115 ALA A CA 1
ATOM 873 C C . ALA A 1 115 ? 11.070 6.286 -0.166 1.00 82.50 115 ALA A C 1
ATOM 875 O O . ALA A 1 115 ? 11.456 5.855 0.922 1.00 82.50 115 ALA A O 1
ATOM 876 N N . ASN A 1 116 ? 10.859 7.595 -0.360 1.00 88.69 116 ASN A N 1
ATOM 877 C CA . ASN A 1 116 ? 10.846 8.537 0.762 1.00 88.69 116 ASN A CA 1
ATOM 878 C C . ASN A 1 116 ? 9.538 8.388 1.578 1.00 88.69 116 ASN A C 1
ATOM 880 O O . ASN A 1 116 ? 8.541 7.944 1.011 1.00 88.69 116 ASN A O 1
ATOM 884 N N . PRO A 1 117 ? 9.509 8.732 2.882 1.00 84.12 117 PRO A N 1
ATOM 885 C CA . PRO A 1 117 ? 8.352 8.450 3.738 1.00 84.12 117 PRO A CA 1
ATOM 886 C C . PRO A 1 117 ? 7.032 9.053 3.240 1.00 84.12 117 PRO A C 1
ATOM 888 O O . PRO A 1 117 ? 6.035 8.341 3.168 1.00 84.12 117 PRO A O 1
ATOM 891 N N . ASP A 1 118 ? 7.041 10.324 2.829 1.00 85.94 118 ASP A N 1
ATOM 892 C CA . ASP A 1 118 ? 5.841 11.044 2.381 1.00 85.94 118 ASP A CA 1
ATOM 893 C C . ASP A 1 118 ? 5.252 10.415 1.103 1.00 85.94 118 ASP A C 1
ATOM 895 O O . ASP A 1 118 ? 4.042 10.229 0.975 1.00 85.94 118 ASP A O 1
ATOM 899 N N . MET A 1 119 ? 6.114 10.052 0.147 1.00 89.44 119 MET A N 1
ATOM 900 C CA . MET A 1 119 ? 5.709 9.410 -1.110 1.00 89.44 119 MET A CA 1
ATOM 901 C C . MET A 1 119 ? 5.293 7.954 -0.894 1.00 89.44 119 MET A C 1
ATOM 903 O O . MET A 1 119 ? 4.358 7.484 -1.544 1.00 89.44 119 MET A O 1
ATOM 907 N N . ALA A 1 120 ? 5.941 7.257 0.041 1.00 88.44 120 ALA A N 1
ATOM 908 C CA . ALA A 1 120 ? 5.566 5.912 0.445 1.00 88.44 120 ALA A CA 1
ATOM 909 C C . ALA A 1 120 ? 4.184 5.893 1.116 1.00 88.44 120 ALA A C 1
ATOM 911 O O . ALA A 1 120 ? 3.402 4.994 0.823 1.00 88.44 120 ALA A O 1
ATOM 912 N N . GLU A 1 121 ? 3.830 6.887 1.939 1.00 89.19 121 GLU A N 1
ATOM 913 C CA . GLU A 1 121 ? 2.478 6.999 2.507 1.00 89.19 121 GLU A CA 1
ATOM 914 C C . GLU A 1 121 ? 1.421 7.159 1.402 1.00 89.19 121 GLU A C 1
ATOM 916 O O . GLU A 1 121 ? 0.442 6.409 1.373 1.00 89.19 121 GLU A O 1
ATOM 921 N N . VAL A 1 122 ? 1.651 8.059 0.437 1.00 94.31 122 VAL A N 1
ATOM 922 C CA . VAL A 1 122 ? 0.767 8.234 -0.734 1.00 94.31 122 VAL A CA 1
ATOM 923 C C . VAL A 1 122 ? 0.639 6.943 -1.539 1.00 94.31 122 VAL A C 1
ATOM 925 O O . VAL A 1 122 ? -0.465 6.570 -1.936 1.00 94.31 122 VAL A O 1
ATOM 928 N N . TRP A 1 123 ? 1.749 6.241 -1.770 1.00 94.44 123 TRP A N 1
ATOM 929 C CA . TRP A 1 123 ? 1.757 4.977 -2.503 1.00 94.44 123 TRP A CA 1
ATOM 930 C C . TRP A 1 123 ? 1.003 3.868 -1.758 1.00 94.44 123 TRP A C 1
ATOM 932 O O . TRP A 1 123 ? 0.216 3.142 -2.360 1.00 94.44 123 TRP A O 1
ATOM 942 N N . MET A 1 124 ? 1.175 3.766 -0.440 1.00 91.88 124 MET A N 1
ATOM 943 C CA . MET A 1 124 ? 0.484 2.771 0.381 1.00 91.88 124 MET A CA 1
ATOM 944 C C . MET A 1 124 ? -1.021 3.049 0.469 1.00 91.88 124 MET A C 1
ATOM 946 O O . MET A 1 124 ? -1.800 2.111 0.304 1.00 91.88 124 MET A O 1
ATOM 950 N N . LYS A 1 125 ? -1.449 4.314 0.614 1.00 91.75 125 LYS A N 1
ATOM 951 C CA . LYS A 1 125 ? -2.869 4.698 0.474 1.00 91.75 125 LYS A CA 1
ATOM 952 C C . LYS A 1 125 ? -3.404 4.320 -0.904 1.00 91.75 125 LYS A C 1
ATOM 954 O O . LYS A 1 125 ? -4.428 3.660 -0.999 1.00 91.75 125 LYS A O 1
ATOM 959 N N . ALA A 1 126 ? -2.677 4.645 -1.974 1.00 94.81 126 ALA A N 1
ATOM 960 C CA . ALA A 1 126 ? -3.072 4.309 -3.341 1.00 94.81 126 ALA A CA 1
ATOM 961 C C . ALA A 1 126 ? -3.275 2.795 -3.570 1.00 94.81 126 ALA A C 1
ATOM 963 O O . ALA A 1 126 ? -4.135 2.420 -4.369 1.00 94.81 126 ALA A O 1
ATOM 964 N N . VAL A 1 127 ? -2.516 1.941 -2.870 1.00 91.44 127 VAL A N 1
ATOM 965 C CA . VAL A 1 127 ? -2.613 0.471 -2.945 1.00 91.44 127 VAL A CA 1
ATOM 966 C C . VAL A 1 127 ? -3.704 -0.111 -2.037 1.00 91.44 127 VAL A C 1
ATOM 968 O O . VAL A 1 127 ? -4.401 -1.024 -2.477 1.00 91.44 127 VAL A O 1
ATOM 971 N N . TYR A 1 128 ? -3.853 0.377 -0.798 1.00 83.56 128 TYR A N 1
ATOM 972 C CA . TYR A 1 128 ? -4.723 -0.237 0.222 1.00 83.56 128 TYR A CA 1
ATOM 973 C C . TYR A 1 128 ? -6.049 0.500 0.474 1.00 83.56 128 TYR A C 1
ATOM 975 O O . TYR A 1 128 ? -7.056 -0.170 0.683 1.00 83.56 128 TYR A O 1
ATOM 983 N N . THR A 1 129 ? -6.065 1.838 0.462 1.00 85.75 129 THR A N 1
ATOM 984 C CA . THR A 1 129 ? -7.257 2.679 0.715 1.00 85.75 129 THR A CA 1
ATOM 985 C C . THR A 1 129 ? -7.314 3.885 -0.247 1.00 85.75 129 THR A C 1
ATOM 987 O O . THR A 1 129 ? -7.216 5.046 0.163 1.00 85.75 129 THR A O 1
ATOM 990 N N . PRO A 1 130 ? -7.424 3.655 -1.572 1.00 90.56 130 PRO A N 1
ATOM 991 C CA . PRO A 1 130 ? -7.363 4.719 -2.580 1.00 90.56 130 PRO A CA 1
ATOM 992 C C . PRO A 1 130 ? -8.459 5.791 -2.439 1.00 90.56 130 PRO A C 1
ATOM 994 O O . PRO A 1 130 ? -8.302 6.896 -2.960 1.00 90.56 130 PRO A O 1
ATOM 997 N N . GLU A 1 131 ? -9.554 5.486 -1.744 1.00 88.81 131 GLU A N 1
ATOM 998 C CA . GLU A 1 131 ? -10.628 6.406 -1.363 1.00 88.81 131 GLU A CA 1
ATOM 999 C C . GLU A 1 131 ? -10.207 7.497 -0.361 1.00 88.81 131 GLU A C 1
ATOM 1001 O O . GLU A 1 131 ? -10.811 8.571 -0.364 1.00 88.81 131 GLU A O 1
ATOM 1006 N N . ASP A 1 132 ? -9.160 7.263 0.439 1.00 90.25 132 ASP A N 1
ATOM 1007 C CA . ASP A 1 132 ? -8.659 8.212 1.447 1.00 90.25 132 ASP A CA 1
ATOM 1008 C C . ASP A 1 132 ? -7.697 9.263 0.861 1.00 90.25 132 ASP A C 1
ATOM 1010 O O . ASP A 1 132 ? -7.302 10.207 1.551 1.00 90.25 132 ASP A O 1
ATOM 1014 N N . LEU A 1 133 ? -7.295 9.122 -0.409 1.00 92.19 133 LEU A N 1
ATOM 1015 C CA . LEU A 1 133 ? -6.361 10.041 -1.062 1.00 92.19 133 LEU A CA 1
ATOM 1016 C C . LEU A 1 133 ? -6.953 11.449 -1.199 1.00 92.19 133 LEU A C 1
ATOM 1018 O O . LEU A 1 133 ? -7.928 11.682 -1.922 1.00 92.19 133 LEU A O 1
ATOM 1022 N N . THR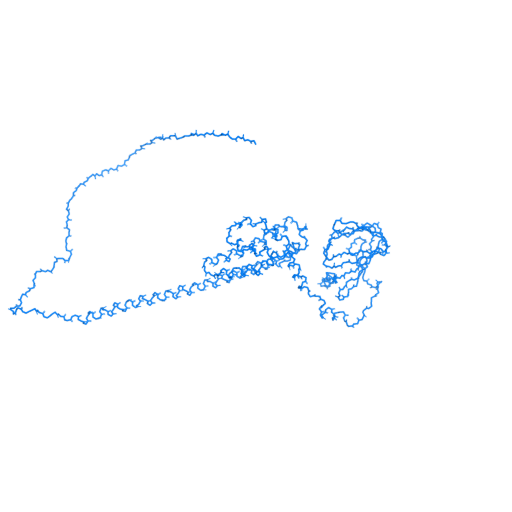 A 1 134 ? -6.290 12.439 -0.601 1.00 96.38 134 THR A N 1
ATOM 1023 C CA . THR A 1 134 ? -6.614 13.848 -0.851 1.00 96.38 134 THR A CA 1
ATOM 1024 C C . THR A 1 134 ? -6.317 14.239 -2.310 1.00 96.38 134 THR A C 1
ATOM 1026 O O . THR A 1 134 ? -5.459 13.634 -2.958 1.00 96.38 134 THR A O 1
ATOM 1029 N N . PRO A 1 135 ? -6.930 15.312 -2.852 1.00 96.94 135 PRO A N 1
ATOM 1030 C CA . PRO A 1 135 ? -6.635 15.785 -4.210 1.00 96.94 135 PRO A CA 1
ATOM 1031 C C . PRO A 1 135 ? -5.149 16.104 -4.462 1.00 96.94 135 PRO A C 1
ATOM 1033 O O . PRO A 1 135 ? -4.665 15.965 -5.585 1.00 96.94 135 PRO A O 1
ATOM 1036 N N . SER A 1 136 ? -4.416 16.516 -3.422 1.00 95.38 136 SER A N 1
ATOM 1037 C CA . SER A 1 136 ? -2.960 16.704 -3.447 1.00 95.38 136 SER A CA 1
ATOM 1038 C C . SER A 1 136 ? -2.204 15.384 -3.587 1.00 95.38 136 SER A C 1
ATOM 1040 O O . SER A 1 136 ? -1.325 15.278 -4.438 1.00 95.38 136 SER A O 1
ATOM 1042 N N . GLU A 1 137 ? -2.560 14.369 -2.803 1.00 95.88 137 GLU A N 1
ATOM 1043 C CA . GLU A 1 137 ? -1.922 13.050 -2.862 1.00 95.88 137 GLU A CA 1
ATOM 1044 C C . GLU A 1 137 ? -2.263 12.330 -4.171 1.00 95.88 137 GLU A C 1
ATOM 1046 O O . GLU A 1 137 ? -1.387 11.727 -4.783 1.00 95.88 137 GLU A O 1
ATOM 1051 N N . LEU A 1 138 ? -3.485 12.493 -4.688 1.00 95.38 138 LEU A N 1
ATOM 1052 C CA . LEU A 1 138 ? -3.870 12.002 -6.012 1.00 95.38 138 LEU A CA 1
ATOM 1053 C C . LEU A 1 138 ? -3.054 12.675 -7.133 1.00 95.38 138 LEU A C 1
ATOM 1055 O O . LEU A 1 138 ? -2.663 12.013 -8.095 1.00 95.38 138 LEU A O 1
ATOM 1059 N N . ARG A 1 139 ? -2.735 13.974 -7.006 1.00 94.62 139 ARG A N 1
ATOM 1060 C CA . ARG A 1 139 ? -1.827 14.667 -7.939 1.00 94.62 139 ARG A CA 1
ATOM 1061 C C . ARG A 1 139 ? -0.390 14.155 -7.828 1.00 94.62 139 ARG A C 1
ATOM 1063 O O . ARG A 1 139 ? 0.288 14.072 -8.853 1.00 94.62 139 ARG A O 1
ATOM 1070 N N . THR A 1 140 ? 0.070 13.830 -6.624 1.00 93.56 140 THR A N 1
ATOM 1071 C CA . THR A 1 140 ? 1.378 13.205 -6.384 1.00 93.56 140 THR A CA 1
ATOM 1072 C C . THR A 1 140 ? 1.443 11.817 -7.020 1.00 93.56 140 THR A C 1
ATOM 1074 O O . THR A 1 140 ? 2.358 11.548 -7.797 1.00 93.56 140 THR A O 1
ATOM 1077 N N . PHE A 1 141 ? 0.429 10.982 -6.785 1.00 94.38 141 PHE A N 1
ATOM 1078 C CA . PHE A 1 141 ? 0.274 9.664 -7.394 1.00 94.38 141 PHE A CA 1
ATOM 1079 C C . PHE A 1 141 ? 0.288 9.729 -8.930 1.00 94.38 141 PHE A C 1
ATOM 1081 O O . PHE A 1 141 ? 1.069 9.023 -9.565 1.00 94.38 141 PHE A O 1
ATOM 1088 N N . ASP A 1 142 ? -0.481 10.640 -9.536 1.00 93.69 142 ASP A N 1
ATOM 1089 C CA . ASP A 1 142 ? -0.433 10.902 -10.982 1.00 93.69 142 ASP A CA 1
ATOM 1090 C C . ASP A 1 142 ? 0.994 11.221 -11.468 1.00 93.69 142 ASP A C 1
ATOM 1092 O O . ASP A 1 142 ? 1.451 10.670 -12.467 1.00 93.69 142 ASP A O 1
ATOM 1096 N N . GLY A 1 143 ? 1.735 12.053 -10.730 1.00 91.31 143 GLY A N 1
ATOM 1097 C CA . GLY A 1 143 ? 3.127 12.382 -11.046 1.00 91.31 143 GLY A CA 1
ATOM 1098 C C . GLY A 1 143 ? 4.058 11.165 -11.012 1.00 91.31 143 GLY A C 1
ATOM 1099 O O . GLY A 1 143 ? 4.893 11.014 -11.908 1.00 91.31 143 GLY A O 1
ATOM 1100 N N . ILE A 1 144 ? 3.882 10.275 -10.028 1.00 91.00 144 ILE A N 1
ATOM 1101 C CA . ILE A 1 144 ? 4.607 8.999 -9.939 1.00 91.00 144 ILE A CA 1
ATOM 1102 C C . ILE A 1 144 ? 4.302 8.140 -11.173 1.00 91.00 144 ILE A C 1
ATOM 1104 O O . ILE A 1 144 ? 5.237 7.670 -11.825 1.00 91.00 144 ILE A O 1
ATOM 1108 N N . MET A 1 145 ? 3.027 7.989 -11.540 1.00 92.75 145 MET A N 1
ATOM 1109 C CA . MET A 1 145 ? 2.601 7.167 -12.679 1.00 92.75 145 MET A CA 1
ATOM 1110 C C . MET A 1 145 ? 3.103 7.706 -14.027 1.00 92.75 145 MET A C 1
ATOM 1112 O O . MET A 1 145 ? 3.659 6.942 -14.822 1.00 92.75 145 MET A O 1
ATOM 1116 N N . VAL A 1 146 ? 2.994 9.020 -14.274 1.00 90.81 146 VAL A N 1
ATOM 1117 C CA . VAL A 1 146 ? 3.537 9.669 -15.486 1.00 90.81 146 VAL A CA 1
ATOM 1118 C C . VAL A 1 146 ? 5.042 9.432 -15.600 1.00 90.81 146 VAL A C 1
ATOM 1120 O O . VAL A 1 146 ? 5.523 9.031 -16.661 1.00 90.81 146 VAL A O 1
ATOM 1123 N N . ALA A 1 147 ? 5.792 9.643 -14.515 1.00 87.81 147 ALA A N 1
ATOM 1124 C CA . ALA A 1 147 ? 7.237 9.439 -14.508 1.00 87.81 147 ALA A CA 1
ATOM 1125 C C . ALA A 1 147 ? 7.617 7.973 -14.790 1.00 87.81 147 ALA A C 1
ATOM 1127 O O . ALA A 1 147 ? 8.552 7.729 -15.554 1.00 87.81 147 ALA A O 1
ATOM 1128 N N . GLY A 1 148 ? 6.849 7.007 -14.273 1.00 88.81 148 GLY A N 1
ATOM 1129 C CA . GLY A 1 148 ? 7.018 5.582 -14.570 1.00 88.81 148 GLY A CA 1
ATOM 1130 C C . GLY A 1 148 ? 6.879 5.281 -16.065 1.00 88.81 148 GLY A C 1
ATOM 1131 O O . GLY A 1 148 ? 7.775 4.682 -16.663 1.00 88.81 148 GLY A O 1
ATOM 1132 N N . VAL A 1 149 ? 5.814 5.775 -16.706 1.00 90.88 149 VAL A N 1
ATOM 1133 C CA . VAL A 1 149 ? 5.587 5.609 -18.156 1.00 90.88 149 VAL A CA 1
ATOM 1134 C C . VAL A 1 149 ? 6.659 6.328 -18.989 1.00 90.88 149 VAL A C 1
ATOM 1136 O O . VAL A 1 149 ? 7.121 5.781 -19.993 1.00 90.88 149 VAL A O 1
ATOM 1139 N N . MET A 1 150 ? 7.143 7.497 -18.552 1.00 87.56 150 MET A N 1
ATOM 1140 C CA . MET A 1 150 ? 8.262 8.197 -19.204 1.00 87.56 150 MET A CA 1
ATOM 1141 C C . MET A 1 150 ? 9.558 7.371 -19.217 1.00 87.56 150 MET A C 1
ATOM 1143 O O . MET A 1 150 ? 10.330 7.465 -20.176 1.00 87.56 150 MET A O 1
ATOM 1147 N N . THR A 1 151 ? 9.801 6.508 -18.219 1.00 87.19 151 THR A N 1
ATOM 1148 C CA . THR A 1 151 ? 10.947 5.578 -18.275 1.00 87.19 151 THR A CA 1
ATOM 1149 C C . THR A 1 151 ? 10.818 4.584 -19.434 1.00 87.19 151 THR A C 1
ATOM 1151 O O . THR A 1 151 ? 11.820 4.241 -20.063 1.00 87.19 151 THR A O 1
ATOM 1154 N N . TRP A 1 152 ? 9.597 4.164 -19.783 1.00 90.94 152 TRP A N 1
ATOM 1155 C CA . TRP A 1 152 ? 9.341 3.261 -20.907 1.00 90.94 152 TRP A CA 1
ATOM 1156 C C . TRP A 1 152 ? 9.458 3.989 -22.255 1.00 90.94 152 TRP A C 1
ATOM 1158 O O . TRP A 1 152 ? 10.046 3.451 -23.193 1.00 90.94 152 TRP A O 1
ATOM 1168 N N . GLU A 1 153 ? 8.983 5.233 -22.348 1.00 88.69 153 GLU A N 1
ATOM 1169 C CA . GLU A 1 153 ? 9.153 6.094 -23.531 1.00 88.69 153 GLU A CA 1
ATOM 1170 C C . GLU A 1 153 ? 10.633 6.392 -23.830 1.00 88.69 153 GLU A C 1
ATOM 1172 O O . GLU A 1 153 ? 11.078 6.339 -24.983 1.00 88.69 153 GLU A O 1
ATOM 1177 N N . HIS A 1 154 ? 11.443 6.597 -22.788 1.00 86.69 154 HIS A N 1
ATOM 1178 C CA . HIS A 1 154 ? 12.893 6.699 -22.933 1.00 86.69 154 HIS A CA 1
ATOM 1179 C C . HIS A 1 154 ? 13.504 5.414 -23.529 1.00 86.69 154 HIS A C 1
ATOM 1181 O O . HIS A 1 154 ? 14.422 5.489 -24.346 1.00 86.69 154 HIS A O 1
ATOM 1187 N N . LEU A 1 155 ? 12.968 4.227 -23.210 1.00 87.81 155 LEU A N 1
ATOM 1188 C CA . LEU A 1 155 ? 13.422 2.967 -23.817 1.00 87.81 155 LEU A CA 1
ATOM 1189 C C . LEU A 1 155 ? 13.051 2.846 -25.287 1.00 87.81 155 LEU A C 1
ATOM 1191 O O . LEU A 1 155 ? 13.867 2.352 -26.063 1.00 87.81 155 LEU A O 1
ATOM 1195 N N . MET A 1 156 ? 11.855 3.294 -25.665 1.00 90.50 156 MET A N 1
ATOM 1196 C CA . MET A 1 156 ? 11.446 3.378 -27.069 1.00 90.50 156 MET A CA 1
ATOM 1197 C C . MET A 1 156 ? 12.396 4.310 -27.834 1.00 90.50 156 MET A C 1
ATOM 1199 O O . MET A 1 156 ? 12.931 3.933 -28.870 1.00 90.50 156 MET A O 1
ATOM 1203 N N . THR A 1 157 ? 12.752 5.455 -27.247 1.00 88.38 157 THR A N 1
ATOM 1204 C CA . THR A 1 157 ? 13.744 6.382 -27.822 1.00 88.38 157 THR A CA 1
ATOM 1205 C C . THR A 1 157 ? 15.130 5.730 -27.977 1.00 88.38 157 THR A C 1
ATOM 1207 O O . THR A 1 157 ? 15.772 5.853 -29.022 1.00 88.38 157 THR A O 1
ATOM 1210 N N . MET A 1 158 ? 15.600 4.979 -26.970 1.00 86.94 158 MET A N 1
ATOM 1211 C CA . MET A 1 158 ? 16.847 4.204 -27.071 1.00 86.94 158 MET A CA 1
ATOM 1212 C C . MET A 1 158 ? 16.770 3.097 -28.135 1.00 86.94 158 MET A C 1
ATOM 1214 O O . MET A 1 158 ? 17.775 2.816 -28.793 1.00 86.94 158 MET A O 1
ATOM 1218 N N . ARG A 1 159 ? 15.609 2.454 -28.306 1.00 90.25 159 ARG A N 1
ATOM 1219 C CA . ARG A 1 159 ? 15.372 1.426 -29.328 1.00 90.25 159 ARG A CA 1
ATOM 1220 C C . ARG A 1 159 ? 15.467 2.026 -30.726 1.00 90.25 159 ARG A C 1
ATOM 1222 O O . ARG A 1 159 ? 16.169 1.476 -31.570 1.00 90.25 159 ARG A O 1
ATOM 1229 N N . ASP A 1 160 ? 14.835 3.173 -30.942 1.00 88.69 160 ASP A N 1
ATOM 1230 C CA . ASP A 1 160 ? 14.808 3.861 -32.237 1.00 88.69 160 ASP A CA 1
ATOM 1231 C C . ASP A 1 160 ? 16.209 4.353 -32.642 1.00 88.69 160 ASP A C 1
ATOM 1233 O O . ASP A 1 160 ? 16.571 4.334 -33.818 1.00 88.69 160 ASP A O 1
ATOM 1237 N N . GLY A 1 161 ? 17.051 4.687 -31.657 1.00 85.25 161 GLY A N 1
ATOM 1238 C CA . GLY A 1 161 ? 18.489 4.926 -31.834 1.00 85.25 161 GLY A CA 1
ATOM 1239 C C . GLY A 1 161 ? 19.360 3.667 -32.004 1.00 85.25 161 GLY A C 1
ATOM 1240 O O . GLY A 1 161 ? 20.583 3.784 -32.082 1.00 85.25 161 GLY A O 1
ATOM 1241 N N . GLY A 1 162 ? 18.783 2.460 -32.023 1.00 84.00 162 GLY A N 1
ATOM 1242 C CA . GLY A 1 162 ? 19.502 1.182 -32.147 1.00 84.00 162 GLY A CA 1
ATOM 1243 C C . GLY A 1 162 ? 20.284 0.745 -30.897 1.00 84.00 162 GLY A C 1
ATOM 1244 O O . GLY A 1 162 ? 21.140 -0.143 -30.976 1.00 84.00 162 GLY A O 1
ATOM 1245 N N . LEU A 1 163 ? 20.026 1.360 -29.737 1.00 82.56 163 LEU A N 1
ATOM 1246 C CA . LEU A 1 163 ? 20.734 1.105 -28.474 1.00 82.56 163 LEU A CA 1
ATOM 1247 C C . LEU A 1 163 ? 20.082 0.004 -27.621 1.00 82.56 163 LEU A C 1
ATOM 1249 O O . LEU A 1 163 ? 20.745 -0.561 -26.751 1.00 82.56 163 LEU A O 1
ATOM 1253 N N . VAL A 1 164 ? 18.823 -0.351 -27.873 1.00 85.69 164 VAL A N 1
ATOM 1254 C CA . VAL A 1 164 ? 18.148 -1.544 -27.325 1.00 85.69 164 VAL A CA 1
ATOM 1255 C C . VAL A 1 164 ? 17.246 -2.168 -28.399 1.00 85.69 164 VAL A C 1
ATOM 1257 O O . VAL A 1 164 ? 17.026 -1.562 -29.441 1.00 85.69 164 VAL A O 1
ATOM 1260 N N . ASP A 1 165 ? 16.752 -3.387 -28.176 1.00 89.94 165 ASP A N 1
ATOM 1261 C CA . ASP A 1 165 ? 15.806 -4.063 -29.073 1.00 89.94 165 ASP A CA 1
ATOM 1262 C C . ASP A 1 165 ? 14.383 -4.098 -28.479 1.00 89.94 165 ASP A C 1
ATOM 1264 O O . ASP A 1 165 ? 14.196 -3.922 -27.271 1.00 89.94 165 ASP A O 1
ATOM 1268 N N . ASP A 1 166 ? 13.368 -4.355 -29.317 1.00 92.50 166 ASP A N 1
ATOM 1269 C CA . ASP A 1 166 ? 11.963 -4.486 -28.882 1.00 92.50 166 ASP A CA 1
ATOM 1270 C C . ASP A 1 166 ? 11.785 -5.521 -27.765 1.00 92.50 166 ASP A C 1
ATOM 1272 O O . ASP A 1 166 ? 10.913 -5.379 -26.908 1.00 92.50 166 ASP A O 1
ATOM 1276 N N . ARG A 1 167 ? 12.613 -6.574 -27.752 1.00 93.62 167 ARG A N 1
ATOM 1277 C CA . ARG A 1 167 ? 12.571 -7.609 -26.717 1.00 93.62 167 ARG A CA 1
ATOM 1278 C C . ARG A 1 167 ? 12.956 -7.030 -25.356 1.00 93.62 167 ARG A C 1
ATOM 1280 O O . ARG A 1 167 ? 12.271 -7.319 -24.377 1.00 93.62 167 ARG A O 1
ATOM 1287 N N . ARG A 1 168 ? 14.015 -6.222 -25.273 1.00 89.94 168 ARG A N 1
ATOM 1288 C CA . ARG A 1 168 ? 14.469 -5.574 -24.033 1.00 89.94 168 ARG A CA 1
ATOM 1289 C C . ARG A 1 168 ? 13.481 -4.509 -23.566 1.00 89.94 168 ARG A C 1
ATOM 1291 O O . ARG A 1 168 ? 13.294 -4.396 -22.357 1.00 89.94 168 ARG A O 1
ATOM 1298 N N . VAL A 1 169 ? 12.808 -3.796 -24.476 1.00 92.75 169 VAL A N 1
ATOM 1299 C CA . VAL A 1 169 ? 11.708 -2.887 -24.100 1.00 92.75 169 VAL A CA 1
ATOM 1300 C C . VAL A 1 169 ? 10.520 -3.670 -23.544 1.00 92.75 169 VAL A C 1
ATOM 1302 O O . VAL A 1 169 ? 10.113 -3.432 -22.408 1.00 92.75 169 VAL A O 1
ATOM 1305 N N . ARG A 1 170 ? 10.026 -4.675 -24.277 1.00 95.19 170 ARG A N 1
ATOM 1306 C CA . ARG A 1 170 ? 8.888 -5.502 -23.852 1.00 95.19 170 ARG A CA 1
ATOM 1307 C C . ARG A 1 170 ? 9.137 -6.192 -22.512 1.00 95.19 170 ARG A C 1
ATOM 1309 O O . ARG A 1 170 ? 8.271 -6.132 -21.649 1.00 95.19 170 ARG A O 1
ATOM 1316 N N . LEU A 1 171 ? 10.314 -6.793 -22.314 1.00 94.25 171 LEU A N 1
ATOM 1317 C CA . LEU A 1 171 ? 10.694 -7.413 -21.038 1.00 94.25 171 LEU A CA 1
ATOM 1318 C C . LEU A 1 171 ? 10.780 -6.390 -19.899 1.00 94.25 171 LEU A C 1
ATOM 1320 O O . LEU A 1 171 ? 10.395 -6.698 -18.776 1.00 94.25 171 LEU A O 1
ATOM 1324 N N . HIS A 1 172 ? 11.266 -5.174 -20.163 1.00 92.12 172 HIS A N 1
ATOM 1325 C CA . HIS A 1 172 ? 11.311 -4.129 -19.142 1.00 92.12 172 HIS A CA 1
ATOM 1326 C C . HIS A 1 172 ? 9.900 -3.720 -18.701 1.00 92.12 172 HIS A C 1
ATOM 1328 O O . HIS A 1 172 ? 9.646 -3.676 -17.499 1.00 92.12 172 HIS A O 1
ATOM 1334 N N . ILE A 1 173 ? 8.977 -3.522 -19.649 1.00 95.06 173 ILE A N 1
ATOM 1335 C CA . ILE A 1 173 ? 7.564 -3.240 -19.356 1.00 95.06 173 ILE A CA 1
ATOM 1336 C C . ILE A 1 173 ? 6.930 -4.424 -18.609 1.00 95.06 173 ILE A C 1
ATOM 1338 O O . ILE A 1 173 ? 6.342 -4.221 -17.555 1.00 95.06 173 ILE A O 1
ATOM 1342 N N . GLN A 1 174 ? 7.108 -5.665 -19.079 1.00 95.75 174 GLN A N 1
ATOM 1343 C CA . GLN A 1 174 ? 6.576 -6.875 -18.425 1.00 95.75 174 GLN A CA 1
ATOM 1344 C C . GLN A 1 174 ? 7.048 -7.042 -16.977 1.00 95.75 174 GLN A C 1
ATOM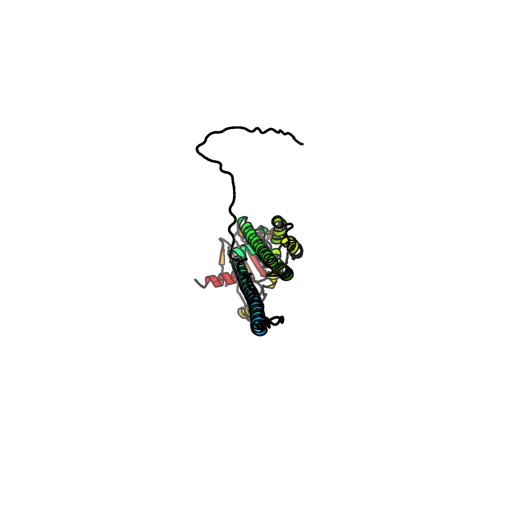 1346 O O . GLN A 1 174 ? 6.252 -7.418 -16.122 1.00 95.75 174 GLN A O 1
ATOM 1351 N N . ASN A 1 175 ? 8.315 -6.742 -16.692 1.00 93.81 175 ASN A N 1
ATOM 1352 C CA . ASN A 1 175 ? 8.871 -6.881 -15.348 1.00 93.81 175 ASN A CA 1
ATOM 1353 C C . ASN A 1 175 ? 8.445 -5.749 -14.399 1.00 93.81 175 ASN A C 1
ATOM 1355 O O . ASN A 1 175 ? 8.416 -5.969 -13.195 1.00 93.81 175 ASN A O 1
ATOM 1359 N N . ASN A 1 176 ? 8.152 -4.550 -14.916 1.00 92.81 176 ASN A N 1
ATOM 1360 C CA . ASN A 1 176 ? 7.830 -3.374 -14.096 1.00 92.81 176 ASN A CA 1
ATOM 1361 C C . ASN A 1 176 ? 6.325 -3.125 -13.967 1.00 92.81 176 ASN A C 1
ATOM 1363 O O . ASN A 1 176 ? 5.886 -2.642 -12.930 1.00 92.81 176 ASN A O 1
ATOM 1367 N N . ALA A 1 177 ? 5.520 -3.475 -14.973 1.00 95.69 177 ALA A N 1
ATOM 1368 C CA . ALA A 1 177 ? 4.079 -3.235 -14.958 1.00 95.69 177 ALA A CA 1
ATOM 1369 C C . ALA A 1 177 ? 3.368 -3.789 -13.703 1.00 95.69 177 ALA A C 1
ATOM 1371 O O . ALA A 1 177 ? 2.541 -3.057 -13.165 1.00 95.69 177 ALA A O 1
ATOM 1372 N N . PRO A 1 178 ? 3.706 -4.977 -13.153 1.00 96.00 178 PRO A N 1
ATOM 1373 C CA . PRO A 1 178 ? 3.140 -5.431 -11.881 1.00 96.00 178 PRO A CA 1
ATOM 1374 C C . PRO A 1 178 ? 3.400 -4.472 -10.710 1.00 96.00 178 PRO A C 1
ATOM 1376 O O . PRO A 1 178 ? 2.512 -4.246 -9.897 1.00 96.00 178 PRO A O 1
ATOM 1379 N N . PHE A 1 179 ? 4.576 -3.843 -10.648 1.00 93.44 179 PHE A N 1
ATOM 1380 C CA . PHE A 1 179 ? 4.960 -2.970 -9.535 1.00 93.44 179 PHE A CA 1
ATOM 1381 C C . PHE A 1 179 ? 4.370 -1.558 -9.596 1.00 93.44 179 PHE A C 1
ATOM 1383 O O . PHE A 1 179 ? 4.368 -0.888 -8.572 1.00 93.44 179 PHE A O 1
ATOM 1390 N N . TYR A 1 180 ? 3.843 -1.119 -10.745 1.00 93.25 180 TYR A N 1
ATOM 1391 C CA . TYR A 1 180 ? 3.171 0.185 -10.876 1.00 93.25 180 TYR A CA 1
ATOM 1392 C C . TYR A 1 180 ? 1.667 0.073 -11.148 1.00 93.25 180 TYR A C 1
ATOM 1394 O O . TYR A 1 180 ? 0.928 0.973 -10.779 1.00 93.25 180 TYR A O 1
ATOM 1402 N N . PHE A 1 181 ? 1.204 -1.017 -11.768 1.00 96.50 181 PHE A N 1
ATOM 1403 C CA . PHE A 1 181 ? -0.194 -1.232 -12.173 1.00 96.50 181 PHE A CA 1
ATOM 1404 C C . PHE A 1 181 ? -0.857 -2.428 -11.466 1.00 96.50 181 PHE A C 1
ATOM 1406 O O . PHE A 1 181 ? -1.981 -2.793 -11.800 1.00 96.50 181 PHE A O 1
ATOM 1413 N N . GLY A 1 182 ? -0.190 -3.031 -10.477 1.00 95.31 182 GLY A N 1
ATOM 1414 C CA . GLY A 1 182 ? -0.666 -4.175 -9.685 1.00 95.31 182 GLY A CA 1
ATOM 1415 C C . GLY A 1 182 ? -1.757 -3.873 -8.658 1.00 95.31 182 GLY A C 1
ATOM 1416 O O . GLY A 1 182 ? -1.769 -4.518 -7.610 1.00 95.31 182 GLY A O 1
ATOM 1417 N N . PHE A 1 183 ? -2.591 -2.859 -8.917 1.00 94.88 183 PHE A N 1
ATOM 1418 C CA . PHE A 1 183 ? -3.689 -2.403 -8.063 1.00 94.88 183 PHE A CA 1
ATOM 1419 C C . PHE A 1 183 ? -4.728 -1.572 -8.831 1.00 94.88 183 PHE A C 1
ATOM 1421 O O . PHE A 1 183 ? -4.428 -0.933 -9.847 1.00 94.88 183 PHE A O 1
ATOM 1428 N N . ALA A 1 184 ? -5.967 -1.576 -8.332 1.00 92.12 184 ALA A N 1
ATOM 1429 C CA . ALA A 1 184 ? -7.138 -1.036 -9.027 1.00 92.12 184 ALA A CA 1
ATOM 1430 C C . ALA A 1 184 ? -7.016 0.456 -9.397 1.00 92.12 184 ALA A C 1
ATOM 1432 O O . ALA A 1 184 ? -7.350 0.843 -10.521 1.00 92.12 184 ALA A O 1
ATOM 1433 N N . LEU A 1 185 ? -6.503 1.307 -8.495 1.00 96.00 185 LEU A N 1
ATOM 1434 C CA . LEU A 1 185 ? -6.347 2.740 -8.776 1.00 96.00 185 LEU A CA 1
ATOM 1435 C C . LEU A 1 185 ? -5.375 2.994 -9.937 1.00 96.00 185 LEU A C 1
ATOM 1437 O O . LEU A 1 185 ? -5.677 3.803 -10.813 1.00 96.00 185 LEU A O 1
ATOM 1441 N N . ALA A 1 186 ? -4.255 2.272 -10.006 1.00 96.00 186 ALA A N 1
ATOM 1442 C CA . ALA A 1 186 ? -3.298 2.417 -11.099 1.00 96.00 186 ALA A CA 1
ATOM 1443 C C . ALA A 1 186 ? -3.826 1.900 -12.444 1.00 96.00 186 ALA A C 1
ATOM 1445 O O . ALA A 1 186 ? -3.569 2.521 -13.479 1.00 96.00 186 ALA A O 1
ATOM 1446 N N . LYS A 1 187 ? -4.619 0.821 -12.464 1.00 94.94 187 LYS A N 1
ATOM 1447 C CA . LYS A 1 187 ? -5.300 0.389 -13.698 1.00 94.94 187 LYS A CA 1
ATOM 1448 C C . LYS A 1 187 ? -6.385 1.364 -14.150 1.00 94.94 187 LYS A C 1
ATOM 1450 O O . LYS A 1 187 ? -6.518 1.603 -15.351 1.00 94.94 187 LYS A O 1
ATOM 1455 N N . ASN A 1 188 ? -7.103 1.991 -13.219 1.00 94.38 188 ASN A N 1
ATOM 1456 C CA . ASN A 1 188 ? -7.999 3.101 -13.541 1.00 94.38 188 ASN A CA 1
ATOM 1457 C C . ASN A 1 188 ? -7.217 4.305 -14.088 1.00 94.38 188 ASN A C 1
ATOM 1459 O O . ASN A 1 188 ? -7.585 4.832 -15.135 1.00 94.38 188 ASN A O 1
ATOM 1463 N N . TRP A 1 189 ? -6.095 4.675 -13.464 1.00 94.81 189 TRP A N 1
ATOM 1464 C CA . TRP A 1 189 ? -5.212 5.729 -13.967 1.00 94.81 189 TRP A CA 1
ATOM 1465 C C . TRP A 1 189 ? -4.731 5.434 -15.392 1.00 94.81 189 TRP A C 1
ATOM 1467 O O . TRP A 1 189 ? -4.812 6.322 -16.237 1.00 94.81 189 TRP A O 1
ATOM 1477 N N . TRP A 1 190 ? -4.313 4.196 -15.695 1.00 94.81 190 TRP A N 1
ATOM 1478 C CA . TRP A 1 190 ? -3.936 3.796 -17.057 1.00 94.81 190 TRP A CA 1
ATOM 1479 C C . TRP A 1 190 ? -5.105 3.965 -18.025 1.00 94.81 190 TRP A C 1
ATOM 1481 O O . TRP A 1 190 ? -4.945 4.586 -19.068 1.00 94.81 190 TRP A O 1
ATOM 1491 N N . ARG A 1 191 ? -6.296 3.468 -17.677 1.00 91.12 191 ARG A N 1
ATOM 1492 C CA . ARG A 1 191 ? -7.486 3.542 -18.536 1.00 91.12 191 ARG A CA 1
ATOM 1493 C C . ARG A 1 191 ? -7.871 4.979 -18.908 1.00 91.12 191 ARG A C 1
ATOM 1495 O O . ARG A 1 191 ? -8.246 5.209 -20.056 1.00 91.12 191 ARG A O 1
ATOM 1502 N N . GLU A 1 192 ? -7.759 5.922 -17.974 1.00 89.75 192 GLU A N 1
ATOM 1503 C CA . GLU A 1 192 ? -8.088 7.335 -18.207 1.00 89.75 192 GLU A CA 1
ATOM 1504 C C . GLU A 1 192 ? -6.924 8.117 -18.861 1.00 89.75 192 GLU A C 1
ATOM 1506 O O . GLU A 1 192 ? -7.132 8.843 -19.832 1.00 89.75 192 GLU A O 1
ATOM 1511 N N . ASN A 1 193 ? -5.678 7.954 -18.396 1.00 80.00 193 ASN A N 1
ATOM 1512 C CA . ASN A 1 193 ? -4.531 8.733 -18.892 1.00 80.00 193 ASN A CA 1
ATOM 1513 C C . ASN A 1 193 ? -3.860 8.153 -20.141 1.00 80.00 193 ASN A C 1
ATOM 1515 O O . ASN A 1 193 ? -3.196 8.897 -20.867 1.00 80.00 193 ASN A O 1
ATOM 1519 N N . ALA A 1 194 ? -4.075 6.875 -20.476 1.00 69.38 194 ALA A N 1
ATOM 1520 C CA . ALA A 1 194 ? -3.574 6.291 -21.721 1.00 69.38 194 ALA A CA 1
ATOM 1521 C C . ALA A 1 194 ? -4.044 7.052 -22.967 1.00 69.38 194 ALA A C 1
ATOM 1523 O O . ALA A 1 194 ? -3.384 6.952 -23.995 1.00 69.38 194 ALA A O 1
ATOM 1524 N N . ILE A 1 195 ? -5.112 7.858 -22.888 1.00 63.03 195 ILE A N 1
ATOM 1525 C CA . ILE A 1 195 ? -5.540 8.783 -23.951 1.00 63.03 195 ILE A CA 1
ATOM 1526 C C . ILE A 1 195 ? -4.372 9.654 -24.462 1.00 63.03 195 ILE A C 1
ATOM 1528 O O . ILE A 1 195 ? -4.287 9.899 -25.663 1.00 63.03 195 ILE A O 1
ATOM 1532 N N . GLY A 1 196 ? -3.430 10.056 -23.597 1.00 76.44 196 GLY A N 1
ATOM 1533 C CA . GLY A 1 196 ? -2.233 10.813 -23.996 1.00 76.44 196 GLY A CA 1
ATOM 1534 C C . GLY A 1 196 ? -1.232 10.030 -24.859 1.00 76.44 196 GLY A C 1
ATOM 1535 O O . GLY A 1 196 ? -0.489 10.633 -25.630 1.00 76.44 196 GLY A O 1
ATOM 1536 N N . TRP A 1 197 ? -1.242 8.696 -24.775 1.00 80.56 197 TRP A N 1
ATOM 1537 C CA . TRP A 1 197 ? -0.352 7.790 -25.514 1.00 80.56 197 TRP A CA 1
ATOM 1538 C C . TRP A 1 197 ? -1.095 6.886 -26.515 1.00 80.56 197 TRP A C 1
ATOM 1540 O O . TRP A 1 197 ? -0.452 6.099 -27.215 1.00 80.56 197 TRP A O 1
ATOM 1550 N N . GLN A 1 198 ? -2.426 6.963 -26.610 1.00 78.00 198 GLN A N 1
ATOM 1551 C CA . GLN A 1 198 ? -3.248 6.087 -27.447 1.00 78.00 198 GLN A CA 1
ATOM 1552 C C . GLN A 1 198 ? -2.817 6.150 -28.918 1.00 78.00 198 GLN A C 1
ATOM 1554 O O . GLN A 1 198 ? -2.660 7.216 -29.508 1.00 78.00 198 GLN A O 1
ATOM 1559 N N . GLY A 1 199 ? -2.610 4.975 -29.516 1.00 78.94 199 GLY A N 1
ATOM 1560 C CA . GLY A 1 199 ? -2.108 4.839 -30.887 1.00 78.94 199 GLY A CA 1
ATOM 1561 C C . GLY A 1 199 ? -0.589 4.992 -31.053 1.00 78.94 199 GLY A C 1
ATOM 1562 O O . GLY A 1 199 ? -0.090 4.733 -32.146 1.00 78.94 199 GLY A O 1
ATOM 1563 N N . SER A 1 200 ? 0.163 5.347 -30.003 1.00 89.50 200 SER A N 1
ATOM 1564 C CA . SER A 1 200 ? 1.630 5.239 -30.016 1.00 89.50 200 SER A CA 1
ATOM 1565 C C . SER A 1 200 ? 2.082 3.774 -29.978 1.00 89.50 200 SER A C 1
ATOM 1567 O O . SER A 1 200 ? 1.380 2.903 -29.455 1.00 89.50 200 SER A O 1
ATOM 1569 N N . GLU A 1 201 ? 3.295 3.489 -30.461 1.00 90.81 201 GLU A N 1
ATOM 1570 C CA . GLU A 1 201 ? 3.874 2.146 -30.326 1.00 90.81 201 GLU A CA 1
ATOM 1571 C C . GLU A 1 201 ? 4.072 1.730 -28.862 1.00 90.81 201 GLU A C 1
ATOM 1573 O O . GLU A 1 201 ? 3.950 0.546 -28.547 1.00 90.81 201 GLU A O 1
ATOM 1578 N N . LEU A 1 202 ? 4.330 2.689 -27.962 1.00 91.44 202 LEU A N 1
ATOM 1579 C CA . LEU A 1 202 ? 4.444 2.419 -26.529 1.00 91.44 202 LEU A CA 1
ATOM 1580 C C . LEU A 1 202 ? 3.123 1.864 -25.995 1.00 91.44 202 LEU A C 1
ATOM 1582 O O . LEU A 1 202 ? 3.119 0.813 -25.362 1.00 91.44 202 LEU A O 1
ATOM 1586 N N . TYR A 1 203 ? 2.004 2.521 -26.305 1.00 92.81 203 TYR A N 1
ATOM 1587 C CA . TYR A 1 203 ? 0.677 2.061 -25.902 1.00 92.81 203 TYR A CA 1
ATOM 1588 C C . TYR A 1 203 ? 0.341 0.688 -26.502 1.00 92.81 203 TYR A C 1
ATOM 1590 O O . TYR A 1 203 ? -0.067 -0.212 -25.772 1.00 92.81 203 TYR A O 1
ATOM 1598 N N . LEU A 1 204 ? 0.600 0.480 -27.799 1.00 92.88 204 LEU A N 1
ATOM 1599 C CA . LEU A 1 204 ? 0.381 -0.814 -28.463 1.00 92.88 204 LEU A CA 1
ATOM 1600 C C . LEU A 1 204 ? 1.238 -1.952 -27.874 1.00 92.88 204 LEU A C 1
ATOM 1602 O O . LEU A 1 204 ? 0.835 -3.116 -27.919 1.00 92.88 204 LEU A O 1
ATOM 1606 N N . MET A 1 205 ? 2.417 -1.642 -27.325 1.00 94.06 205 MET A N 1
ATOM 1607 C CA . MET A 1 205 ? 3.265 -2.617 -26.636 1.00 94.06 205 MET A CA 1
ATOM 1608 C C . MET A 1 205 ? 2.830 -2.853 -25.183 1.00 94.06 205 MET A C 1
ATOM 1610 O O . MET A 1 205 ? 2.844 -4.004 -24.741 1.00 94.06 205 MET A O 1
ATOM 1614 N N . ALA A 1 206 ? 2.485 -1.783 -24.462 1.00 95.25 206 ALA A N 1
ATOM 1615 C CA . ALA A 1 206 ? 2.273 -1.771 -23.019 1.00 95.25 206 ALA A CA 1
ATOM 1616 C C . ALA A 1 206 ? 0.847 -2.131 -22.595 1.00 95.25 206 ALA A C 1
ATOM 1618 O O . ALA A 1 206 ? 0.693 -2.861 -21.620 1.00 95.25 206 ALA A O 1
ATOM 1619 N N . ASP A 1 207 ? -0.188 -1.683 -23.310 1.00 95.62 207 ASP A N 1
ATOM 1620 C CA . ASP A 1 207 ? -1.580 -1.912 -22.902 1.00 95.62 207 ASP A CA 1
ATOM 1621 C C . ASP A 1 207 ? -1.910 -3.410 -22.753 1.00 95.62 207 ASP A C 1
ATOM 1623 O O . ASP A 1 207 ? -2.338 -3.799 -21.667 1.00 95.62 207 ASP A O 1
ATOM 1627 N N . PRO A 1 208 ? -1.565 -4.313 -23.699 1.00 95.88 208 PRO A N 1
ATOM 1628 C CA . PRO A 1 208 ? -1.794 -5.749 -23.512 1.00 95.88 208 PRO A CA 1
ATOM 1629 C C . PRO A 1 208 ? -1.023 -6.365 -22.335 1.00 95.88 208 PRO A C 1
ATOM 1631 O O . PRO A 1 208 ? -1.346 -7.472 -21.914 1.00 95.88 208 PRO A O 1
ATOM 1634 N N . ILE A 1 209 ? 0.015 -5.699 -21.821 1.00 96.44 209 ILE A N 1
ATOM 1635 C CA . ILE A 1 209 ? 0.731 -6.123 -20.612 1.00 96.44 209 ILE A CA 1
ATOM 1636 C C . ILE A 1 209 ? -0.030 -5.618 -19.385 1.00 96.44 209 ILE A C 1
ATOM 1638 O O . ILE A 1 209 ? -0.403 -6.426 -18.542 1.00 96.44 209 ILE A O 1
ATOM 1642 N N . VAL A 1 210 ? -0.314 -4.312 -19.315 1.00 96.19 210 VAL A N 1
ATOM 1643 C CA . VAL A 1 210 ? -1.001 -3.660 -18.186 1.00 96.19 210 VAL A CA 1
ATOM 1644 C C . VAL A 1 210 ? -2.397 -4.248 -17.949 1.00 96.19 210 VAL A C 1
ATOM 1646 O O . VAL A 1 210 ? -2.757 -4.510 -16.805 1.00 96.19 210 VAL A O 1
ATOM 1649 N N . GLN A 1 211 ? -3.162 -4.549 -19.004 1.00 94.56 211 GLN A N 1
ATOM 1650 C CA . GLN A 1 211 ? -4.484 -5.181 -18.873 1.00 94.56 211 GLN A CA 1
ATOM 1651 C C . GLN A 1 211 ? -4.421 -6.600 -18.270 1.00 94.56 211 GLN A C 1
ATOM 1653 O O . GLN A 1 211 ? -5.387 -7.034 -17.645 1.00 94.56 211 GLN A O 1
ATOM 1658 N N . ASN A 1 212 ? -3.295 -7.309 -18.433 1.00 96.31 212 ASN A N 1
ATOM 1659 C CA . ASN A 1 212 ? -3.060 -8.654 -17.892 1.00 96.31 212 ASN A CA 1
ATOM 1660 C C . ASN A 1 212 ? -2.373 -8.652 -16.510 1.00 96.31 212 ASN A C 1
ATOM 1662 O O . ASN A 1 212 ? -2.098 -9.724 -15.972 1.00 96.31 212 ASN A O 1
ATOM 1666 N N . VAL A 1 213 ? -2.082 -7.482 -15.932 1.00 95.25 213 VAL A N 1
ATOM 1667 C CA . VAL A 1 213 ? -1.615 -7.381 -14.544 1.00 95.25 213 VAL A CA 1
ATOM 1668 C C . VAL A 1 213 ? -2.798 -7.605 -13.592 1.00 95.25 213 VAL A C 1
ATOM 1670 O O . VAL A 1 213 ? -3.872 -7.022 -13.766 1.00 95.25 213 VAL A O 1
ATOM 1673 N N . ASP A 1 214 ? -2.583 -8.453 -12.583 1.00 88.06 214 ASP A N 1
ATOM 1674 C CA . ASP A 1 214 ? -3.525 -8.689 -11.485 1.00 88.06 214 ASP A CA 1
ATOM 1675 C C . ASP A 1 214 ? -3.616 -7.452 -10.576 1.00 88.06 214 ASP A C 1
ATOM 1677 O O . ASP A 1 214 ? -2.604 -6.938 -10.097 1.00 88.06 214 ASP A O 1
ATOM 1681 N N . GLU A 1 215 ? -4.842 -7.000 -10.313 1.00 89.69 215 GLU A N 1
ATOM 1682 C CA . GLU A 1 215 ? -5.157 -5.877 -9.418 1.00 89.69 215 GLU A CA 1
ATOM 1683 C C . GLU A 1 215 ? -4.894 -6.189 -7.937 1.00 89.69 215 GLU A C 1
ATOM 1685 O O . GLU A 1 215 ? -4.984 -5.295 -7.105 1.00 89.69 215 GLU A O 1
ATOM 1690 N N . ASN A 1 216 ? -4.543 -7.428 -7.596 1.00 78.56 216 ASN A N 1
ATOM 1691 C CA . ASN A 1 216 ? -4.149 -7.823 -6.244 1.00 78.56 216 ASN A CA 1
ATOM 1692 C C . ASN A 1 216 ? -2.640 -8.083 -6.122 1.00 78.56 216 ASN A C 1
ATOM 1694 O O . ASN A 1 216 ? -2.180 -8.515 -5.060 1.00 78.56 216 ASN A O 1
ATOM 1698 N N . PHE A 1 217 ? -1.854 -7.843 -7.183 1.00 91.44 217 PHE A N 1
ATOM 1699 C CA . PHE A 1 217 ? -0.428 -8.174 -7.201 1.00 91.44 217 PHE A CA 1
ATOM 1700 C C . PHE A 1 217 ? 0.352 -7.446 -6.102 1.00 91.44 217 PHE A C 1
ATOM 1702 O O . PHE A 1 217 ? 1.083 -8.106 -5.367 1.00 91.44 217 PHE A O 1
ATOM 1709 N N . LEU A 1 218 ? 0.207 -6.121 -5.960 1.00 88.56 218 LEU A N 1
ATOM 1710 C CA . LEU A 1 218 ? 1.003 -5.372 -4.978 1.00 88.56 218 LEU A CA 1
ATOM 1711 C C . LEU A 1 218 ? 0.619 -5.703 -3.537 1.00 88.56 218 LEU A C 1
ATOM 1713 O O . LEU A 1 218 ? 1.512 -5.870 -2.712 1.00 88.56 218 LEU A O 1
ATOM 1717 N N . VAL A 1 219 ? -0.675 -5.870 -3.249 1.00 79.44 219 VAL A N 1
ATOM 1718 C CA . VAL A 1 219 ? -1.143 -6.325 -1.931 1.00 79.44 219 VAL A CA 1
ATOM 1719 C C . VAL A 1 219 ? -0.537 -7.696 -1.621 1.00 79.44 219 VAL A C 1
ATOM 1721 O O . VAL A 1 219 ? 0.161 -7.852 -0.625 1.00 79.44 219 VAL A O 1
ATOM 1724 N N . THR A 1 220 ? -0.690 -8.671 -2.523 1.00 75.81 220 THR A N 1
ATOM 1725 C CA . THR A 1 220 ? -0.127 -10.024 -2.349 1.00 75.81 220 THR A CA 1
ATOM 1726 C C . THR A 1 220 ? 1.398 -10.004 -2.195 1.00 75.81 220 THR A C 1
ATOM 1728 O O . THR A 1 220 ? 1.953 -10.758 -1.398 1.00 75.81 220 THR A O 1
ATOM 1731 N N . TYR A 1 221 ? 2.087 -9.135 -2.936 1.00 85.56 221 TYR A N 1
ATOM 1732 C CA . TYR A 1 221 ? 3.537 -8.977 -2.877 1.00 85.56 221 TYR A CA 1
ATOM 1733 C C . TYR A 1 221 ? 4.001 -8.374 -1.545 1.00 85.56 221 TYR A C 1
ATOM 1735 O O . TYR A 1 221 ? 4.893 -8.936 -0.913 1.00 85.56 221 TYR A O 1
ATOM 1743 N N . TYR A 1 222 ? 3.398 -7.274 -1.084 1.00 84.62 222 TYR A N 1
ATOM 1744 C CA . TYR A 1 222 ? 3.769 -6.636 0.182 1.00 84.62 222 TYR A CA 1
ATOM 1745 C C . TYR A 1 222 ? 3.412 -7.501 1.396 1.00 84.62 222 TYR A C 1
ATOM 1747 O O . TYR A 1 222 ? 4.242 -7.638 2.295 1.00 84.62 222 TYR A O 1
ATOM 1755 N N . GLU A 1 223 ? 2.245 -8.151 1.403 1.00 77.44 223 GLU A N 1
ATOM 1756 C CA . GLU A 1 223 ? 1.899 -9.126 2.445 1.00 77.44 223 GLU A CA 1
ATOM 1757 C C . GLU A 1 223 ? 2.838 -10.346 2.407 1.00 77.44 223 GLU A C 1
ATOM 1759 O O . GLU A 1 223 ? 3.272 -10.818 3.451 1.00 77.44 223 GLU A O 1
ATOM 1764 N N . GLY A 1 224 ? 3.247 -10.814 1.222 1.00 72.06 224 GLY A N 1
ATOM 1765 C CA . GLY A 1 224 ? 4.235 -11.891 1.077 1.00 72.06 224 GLY A CA 1
ATOM 1766 C C . GLY A 1 224 ? 5.672 -11.505 1.463 1.00 72.06 224 GLY A C 1
ATOM 1767 O O . GLY A 1 224 ? 6.473 -12.385 1.782 1.00 72.06 224 GLY A O 1
ATOM 1768 N N . LEU A 1 225 ? 6.014 -10.210 1.454 1.00 78.56 225 LEU A N 1
ATOM 1769 C CA . LEU A 1 225 ? 7.287 -9.690 1.974 1.00 78.56 225 LEU A CA 1
ATOM 1770 C C . LEU A 1 225 ? 7.303 -9.568 3.501 1.00 78.56 225 LEU A C 1
ATOM 1772 O O . LEU A 1 225 ? 8.388 -9.562 4.091 1.00 78.56 225 LEU A O 1
ATOM 1776 N N . ARG A 1 226 ? 6.136 -9.479 4.150 1.00 70.50 226 ARG A N 1
ATOM 1777 C CA . ARG A 1 226 ? 6.042 -9.594 5.606 1.00 70.50 226 ARG A CA 1
ATOM 1778 C C . ARG A 1 226 ? 6.368 -11.034 5.970 1.00 70.50 226 ARG A C 1
ATOM 1780 O O . ARG A 1 226 ? 5.534 -11.931 5.882 1.00 70.50 226 ARG A O 1
ATOM 1787 N N . THR A 1 227 ? 7.598 -11.261 6.419 1.00 56.62 227 THR A N 1
ATOM 1788 C CA . THR A 1 227 ? 7.872 -12.451 7.217 1.00 56.62 227 THR A CA 1
ATOM 1789 C C . THR A 1 227 ? 6.903 -12.432 8.397 1.00 56.62 227 THR A C 1
ATOM 1791 O O . THR A 1 227 ? 6.881 -11.445 9.135 1.00 56.62 227 THR A O 1
ATOM 1794 N N . GLY A 1 228 ? 6.125 -13.503 8.583 1.00 61.31 228 GLY A N 1
ATOM 1795 C CA . GLY A 1 228 ? 5.478 -13.775 9.872 1.00 61.31 228 GLY A CA 1
ATOM 1796 C C . GLY A 1 228 ? 6.536 -14.023 10.952 1.00 61.31 228 GLY A C 1
ATOM 1797 O O . GLY A 1 228 ? 7.698 -13.657 10.761 1.00 61.31 228 GLY A O 1
ATOM 1798 N N . ILE A 1 229 ? 6.165 -14.698 12.045 1.00 57.59 229 ILE A N 1
ATOM 1799 C CA . ILE A 1 229 ? 7.077 -15.068 13.145 1.00 57.59 229 ILE A CA 1
ATOM 1800 C C . ILE A 1 229 ? 8.522 -15.312 12.678 1.00 57.59 229 ILE A C 1
ATOM 1802 O O . ILE A 1 229 ? 8.831 -16.353 12.084 1.00 57.59 229 ILE A O 1
ATOM 1806 N N . THR A 1 230 ? 9.438 -14.395 12.990 1.00 56.69 230 THR A N 1
ATOM 1807 C CA . THR A 1 230 ? 10.857 -14.671 12.782 1.00 56.69 230 THR A CA 1
ATOM 1808 C C . THR A 1 230 ? 11.399 -15.479 13.967 1.00 56.69 230 THR A C 1
ATOM 1810 O O . THR A 1 230 ? 10.890 -15.377 15.087 1.00 56.69 230 THR A O 1
ATOM 1813 N N . PRO A 1 231 ? 12.491 -16.246 13.794 1.00 58.44 231 PRO A N 1
ATOM 1814 C CA . PRO A 1 231 ? 13.179 -16.876 14.922 1.00 58.44 231 PRO A CA 1
ATOM 1815 C C . PRO A 1 231 ? 13.629 -15.880 16.005 1.00 58.44 231 PRO A C 1
ATOM 1817 O O . PRO A 1 231 ? 13.824 -16.283 17.150 1.00 58.44 231 PRO A O 1
ATOM 1820 N N . ARG A 1 232 ? 13.774 -14.591 15.660 1.00 57.22 232 ARG A N 1
ATOM 1821 C CA . ARG A 1 232 ? 14.059 -13.511 16.608 1.00 57.22 232 ARG A CA 1
ATOM 1822 C C . ARG A 1 232 ? 12.830 -13.154 17.447 1.00 57.22 232 ARG A C 1
ATOM 1824 O O . ARG A 1 232 ? 12.961 -13.070 18.658 1.00 57.22 232 ARG A O 1
ATOM 1831 N N . ASP A 1 233 ? 11.644 -13.060 16.847 1.00 60.19 233 ASP A N 1
ATOM 1832 C CA . ASP A 1 233 ? 10.396 -12.784 17.581 1.00 60.19 233 ASP A CA 1
ATOM 1833 C C . ASP A 1 233 ? 10.058 -13.876 18.606 1.00 60.19 233 ASP A C 1
ATOM 1835 O O . ASP A 1 233 ? 9.483 -13.590 19.655 1.00 60.19 233 ASP A O 1
ATOM 1839 N N . ILE A 1 234 ? 10.444 -15.126 18.321 1.00 60.38 234 ILE A N 1
ATOM 1840 C CA . ILE A 1 234 ? 10.375 -16.234 19.287 1.00 60.38 234 ILE A CA 1
ATOM 1841 C C . ILE A 1 234 ? 11.444 -16.066 20.375 1.00 60.38 234 ILE A C 1
ATOM 1843 O O . ILE A 1 234 ? 11.158 -16.262 21.554 1.00 60.38 234 ILE A O 1
ATOM 1847 N N . ALA A 1 235 ? 12.679 -15.716 20.002 1.00 60.97 235 ALA A N 1
ATOM 1848 C CA . ALA A 1 235 ? 13.789 -15.582 20.945 1.00 60.97 235 ALA A CA 1
ATOM 1849 C C . ALA A 1 235 ? 13.593 -14.432 21.948 1.00 60.97 235 ALA A C 1
ATOM 1851 O O . ALA A 1 235 ? 13.908 -14.613 23.123 1.00 60.97 235 ALA A O 1
ATOM 1852 N N . ASP A 1 236 ? 13.041 -13.299 21.506 1.00 63.78 236 ASP A N 1
ATOM 1853 C CA . ASP A 1 236 ? 12.827 -12.104 22.334 1.00 63.78 236 ASP A CA 1
ATOM 1854 C C . ASP A 1 236 ? 11.753 -12.337 23.425 1.00 63.78 236 ASP A C 1
ATOM 1856 O O . ASP A 1 236 ? 11.824 -11.748 24.503 1.00 63.78 236 ASP A O 1
ATOM 1860 N N . LEU A 1 237 ? 10.798 -13.252 23.194 1.00 64.12 237 LEU A N 1
ATOM 1861 C CA . LEU A 1 237 ? 9.797 -13.692 24.185 1.00 64.12 237 LEU A CA 1
ATOM 1862 C C . LEU A 1 237 ? 10.202 -14.961 24.964 1.00 64.12 237 LEU A C 1
ATOM 1864 O O . LEU A 1 237 ? 9.680 -15.209 26.053 1.00 64.12 237 LEU A O 1
ATOM 1868 N N . GLY A 1 238 ? 11.152 -15.737 24.440 1.00 62.97 238 GLY A N 1
ATOM 1869 C CA . GLY A 1 238 ? 11.696 -16.945 25.060 1.00 62.97 238 GLY A CA 1
ATOM 1870 C C . GLY A 1 238 ? 10.869 -18.221 24.842 1.00 62.97 238 GLY A C 1
ATOM 1871 O O . GLY A 1 238 ? 9.766 -18.221 24.302 1.00 62.97 238 GLY A O 1
ATOM 1872 N N . ASP A 1 239 ? 11.413 -19.352 25.297 1.00 70.44 239 ASP A N 1
ATOM 1873 C CA . ASP A 1 239 ? 10.846 -20.700 25.128 1.00 70.44 239 ASP A CA 1
ATOM 1874 C C . ASP A 1 239 ? 9.830 -21.104 26.219 1.00 70.44 239 ASP A C 1
ATOM 1876 O O . ASP A 1 239 ? 9.485 -22.280 26.360 1.00 70.44 239 ASP A O 1
ATOM 1880 N N . LYS A 1 240 ? 9.369 -20.146 27.034 1.00 79.00 240 LYS A N 1
ATOM 1881 C CA . LYS A 1 240 ? 8.593 -20.385 28.264 1.00 79.00 240 LYS A CA 1
ATOM 1882 C C . LYS A 1 240 ? 7.338 -19.526 28.321 1.00 79.00 240 LYS A C 1
ATOM 1884 O O . LYS A 1 240 ? 7.277 -18.437 27.769 1.00 79.00 240 LYS A O 1
ATOM 1889 N N . ALA A 1 241 ? 6.339 -20.013 29.054 1.00 84.12 241 ALA A N 1
ATOM 1890 C CA . ALA A 1 241 ? 5.116 -19.264 29.297 1.00 84.12 241 ALA A CA 1
ATOM 1891 C C . ALA A 1 241 ? 5.378 -18.043 30.198 1.00 84.12 241 ALA A C 1
ATOM 1893 O O . ALA A 1 241 ? 5.785 -18.193 31.353 1.00 84.12 241 ALA A O 1
ATOM 1894 N N . SER A 1 242 ? 5.076 -16.852 29.685 1.00 86.44 242 SER A N 1
ATOM 1895 C CA . SER A 1 242 ? 5.091 -15.598 30.442 1.00 86.44 242 SER A CA 1
ATOM 1896 C C . SER A 1 242 ? 3.737 -15.351 31.107 1.00 86.44 242 SER A C 1
ATOM 1898 O O . SER A 1 242 ? 2.689 -15.461 30.470 1.00 86.44 242 SER A O 1
ATOM 1900 N N . LYS A 1 243 ? 3.749 -15.012 32.401 1.00 90.00 243 LYS A N 1
ATOM 1901 C CA . LYS A 1 243 ? 2.552 -14.632 33.164 1.00 90.00 243 LYS A CA 1
ATOM 1902 C C . LYS A 1 243 ? 2.547 -13.122 33.380 1.00 90.00 243 LYS A C 1
ATOM 1904 O O . LYS A 1 243 ? 3.467 -12.596 33.997 1.00 90.00 243 LYS A O 1
ATOM 1909 N N . PHE A 1 244 ? 1.453 -12.476 32.995 1.00 90.12 244 PHE A N 1
ATOM 1910 C CA . PHE A 1 244 ? 1.178 -11.073 33.293 1.00 90.12 244 PHE A CA 1
ATOM 1911 C C . PHE A 1 244 ? 0.014 -10.950 34.283 1.00 90.12 244 PHE A C 1
ATOM 1913 O O . PHE A 1 244 ? -0.870 -11.810 34.329 1.00 90.12 244 PHE A O 1
ATOM 1920 N N . THR A 1 245 ? 0.005 -9.877 35.070 1.00 92.25 245 THR A N 1
ATOM 1921 C CA . THR A 1 245 ? -1.114 -9.498 35.941 1.00 92.25 245 THR A CA 1
ATOM 1922 C C . THR A 1 245 ? -1.635 -8.151 35.454 1.00 92.25 245 THR A C 1
ATOM 1924 O O . THR A 1 245 ? -0.897 -7.174 35.456 1.00 92.25 245 THR A O 1
ATOM 1927 N N . LEU A 1 246 ? -2.903 -8.079 35.049 1.00 89.00 246 LEU A N 1
ATOM 1928 C CA . LEU A 1 246 ? -3.485 -6.881 34.431 1.00 89.00 246 LEU A CA 1
ATOM 1929 C C . LEU A 1 246 ? -3.383 -5.609 35.298 1.00 89.00 246 LEU A C 1
ATOM 1931 O O . LEU A 1 246 ? -3.205 -4.519 34.767 1.00 89.00 246 LEU A O 1
ATOM 1935 N N . THR A 1 247 ? -3.481 -5.732 36.624 1.00 89.69 247 THR A N 1
ATOM 1936 C CA . THR A 1 247 ? -3.349 -4.597 37.558 1.00 89.69 247 THR A CA 1
ATOM 1937 C C . THR A 1 247 ? -1.944 -4.011 37.622 1.00 89.69 247 THR A C 1
ATOM 1939 O O . THR A 1 247 ? -1.788 -2.879 38.069 1.00 89.69 247 THR A O 1
ATOM 1942 N N . ASP A 1 248 ? -0.947 -4.779 37.184 1.00 93.81 248 ASP A N 1
ATOM 1943 C CA . ASP A 1 248 ? 0.471 -4.450 37.304 1.00 93.81 248 ASP A CA 1
ATOM 1944 C C . ASP A 1 248 ? 1.016 -3.889 35.972 1.00 93.81 248 ASP A C 1
ATOM 1946 O O . ASP A 1 248 ? 2.143 -3.401 35.918 1.00 93.81 248 ASP A O 1
ATOM 1950 N N . LEU A 1 249 ? 0.216 -3.949 34.896 1.00 93.00 249 LEU A N 1
ATOM 1951 C CA . LEU A 1 249 ? 0.540 -3.380 33.586 1.00 93.00 249 LEU A CA 1
ATOM 1952 C C . LEU A 1 249 ? 0.358 -1.852 33.582 1.00 93.00 249 LEU A C 1
ATOM 1954 O O . LEU A 1 249 ? -0.597 -1.360 34.198 1.00 93.00 249 LEU A O 1
ATOM 1958 N N . PRO A 1 250 ? 1.192 -1.101 32.833 1.00 93.38 250 PRO A N 1
ATOM 1959 C CA . PRO A 1 250 ? 1.007 0.331 32.623 1.00 93.38 250 PRO A CA 1
ATOM 1960 C C . PRO A 1 250 ? -0.429 0.687 32.218 1.00 93.38 250 PRO A C 1
ATOM 1962 O O . PRO A 1 250 ? -1.072 -0.018 31.443 1.00 93.38 250 PRO A O 1
ATOM 1965 N N . ARG A 1 251 ? -0.939 1.788 32.780 1.00 95.06 251 ARG A N 1
ATOM 1966 C CA . ARG A 1 251 ? -2.232 2.394 32.431 1.00 95.06 251 ARG A CA 1
ATOM 1967 C C . ARG A 1 251 ? -1.967 3.621 31.572 1.00 95.06 251 ARG A C 1
ATOM 1969 O O . ARG A 1 251 ? -1.898 4.732 32.091 1.00 95.06 251 ARG A O 1
ATOM 1976 N N . GLU A 1 252 ? -1.776 3.402 30.280 1.00 93.75 252 GLU A N 1
ATOM 1977 C CA . GLU A 1 252 ? -1.436 4.438 29.305 1.00 93.75 252 GLU A CA 1
ATOM 1978 C C . GLU A 1 252 ? -2.657 5.308 28.977 1.00 93.75 252 GLU A C 1
ATOM 1980 O O . GLU A 1 252 ? -3.640 4.794 28.438 1.00 93.75 252 GLU A O 1
ATOM 1985 N N . PRO A 1 253 ? -2.633 6.623 29.250 1.00 93.19 253 PRO A N 1
ATOM 1986 C CA . PRO A 1 253 ? -3.652 7.536 28.752 1.00 93.19 253 PRO A CA 1
ATOM 1987 C C . PRO A 1 253 ? -3.402 7.774 27.258 1.00 93.19 253 PRO A C 1
ATOM 1989 O O . PRO A 1 253 ? -2.436 8.439 26.889 1.00 93.19 253 PRO A O 1
ATOM 1992 N N . VAL A 1 254 ? -4.266 7.234 26.399 1.00 90.81 254 VAL A N 1
ATOM 1993 C CA . VAL A 1 254 ? -4.170 7.404 24.936 1.00 90.81 254 VAL A CA 1
ATOM 1994 C C . VAL A 1 254 ? -4.876 8.689 24.496 1.00 90.81 254 VAL A C 1
ATOM 1996 O O . VAL A 1 254 ? -4.405 9.395 23.609 1.00 90.81 254 VAL A O 1
ATOM 1999 N N . ALA A 1 255 ? -5.986 9.028 25.156 1.00 90.56 255 ALA A N 1
ATOM 2000 C CA . ALA A 1 255 ? -6.688 10.298 24.998 1.00 90.56 255 ALA A CA 1
ATOM 2001 C C . ALA A 1 255 ? -7.436 10.664 26.294 1.00 90.56 255 ALA A C 1
ATOM 2003 O O . ALA A 1 255 ? -7.447 9.906 27.267 1.00 90.56 255 ALA A O 1
ATOM 2004 N N . ALA A 1 256 ? -8.089 11.828 26.320 1.00 90.06 256 ALA A N 1
ATOM 2005 C CA . ALA A 1 256 ? -8.926 12.228 27.449 1.00 90.06 256 ALA A CA 1
ATOM 2006 C C . ALA A 1 256 ? -10.062 11.208 27.669 1.00 90.06 256 ALA A C 1
ATOM 2008 O O . ALA A 1 256 ? -10.933 11.052 26.818 1.00 90.06 256 ALA A O 1
ATOM 2009 N N . GLY A 1 257 ? -10.038 10.510 28.808 1.00 92.31 257 GLY A N 1
ATOM 2010 C CA . GLY A 1 257 ? -11.015 9.465 29.130 1.00 92.31 257 GLY A CA 1
ATOM 2011 C C . GLY A 1 257 ? -10.807 8.126 28.411 1.00 92.31 257 GLY A C 1
ATOM 2012 O O . GLY A 1 257 ? -11.683 7.276 28.515 1.00 92.31 257 GLY A O 1
ATOM 2013 N N . ILE A 1 258 ? -9.681 7.919 27.713 1.00 96.75 258 ILE A N 1
ATOM 2014 C CA . ILE A 1 258 ? -9.331 6.652 27.048 1.00 96.75 258 ILE A CA 1
ATOM 2015 C C . ILE A 1 258 ? -8.003 6.148 27.615 1.00 96.75 258 ILE A C 1
ATOM 2017 O O . ILE A 1 258 ? -6.954 6.761 27.401 1.00 96.75 258 ILE A O 1
ATOM 2021 N N . ILE A 1 259 ? -8.050 5.025 28.332 1.00 97.12 259 ILE A N 1
ATOM 2022 C CA . ILE A 1 259 ? -6.888 4.384 28.959 1.00 97.12 259 ILE A CA 1
ATOM 2023 C C . ILE A 1 259 ? -6.696 2.994 28.354 1.00 97.12 259 ILE A C 1
ATOM 2025 O O . ILE A 1 259 ? -7.638 2.203 28.319 1.00 97.12 259 ILE A O 1
ATOM 2029 N N . ARG A 1 260 ? -5.469 2.683 27.935 1.00 96.44 260 ARG A N 1
ATOM 2030 C CA . ARG A 1 260 ? -5.050 1.374 27.428 1.00 96.44 260 ARG A CA 1
ATOM 2031 C C . ARG A 1 260 ? -4.183 0.646 28.452 1.00 96.44 260 ARG A C 1
ATOM 2033 O O . ARG A 1 260 ? -3.395 1.257 29.171 1.00 96.44 260 ARG A O 1
ATOM 2040 N N . GLN A 1 261 ? -4.311 -0.673 28.480 1.00 96.38 261 GLN A N 1
ATOM 2041 C CA . GLN A 1 261 ? -3.324 -1.609 29.016 1.00 96.38 261 GLN A CA 1
ATOM 2042 C C . GLN A 1 261 ? -3.221 -2.766 28.025 1.00 96.38 261 GLN A C 1
ATOM 2044 O O . GLN A 1 261 ? -4.250 -3.185 27.492 1.00 96.38 261 GLN A O 1
ATOM 2049 N N . TYR A 1 262 ? -2.040 -3.317 27.766 1.00 96.31 262 TYR A N 1
ATOM 2050 C CA . TYR A 1 262 ? -1.925 -4.419 26.810 1.00 96.31 262 TYR A CA 1
ATOM 2051 C C . TYR A 1 262 ? -0.768 -5.368 27.111 1.00 96.31 262 TYR A C 1
ATOM 2053 O O . TYR A 1 262 ? 0.133 -5.066 27.890 1.00 96.31 262 TYR A O 1
ATOM 2061 N N . VAL A 1 263 ? -0.834 -6.550 26.505 1.00 94.19 263 VAL A N 1
ATOM 2062 C CA . VAL A 1 263 ? 0.258 -7.523 26.445 1.00 94.19 263 VAL A CA 1
ATOM 2063 C C . VAL A 1 263 ? 0.429 -7.974 25.006 1.00 94.19 263 VAL A C 1
ATOM 2065 O O . VAL A 1 263 ? -0.549 -8.128 24.271 1.00 94.19 263 VAL A O 1
ATOM 2068 N N . THR A 1 264 ? 1.669 -8.227 24.609 1.00 91.25 264 THR A N 1
ATOM 2069 C CA . THR A 1 264 ? 1.981 -8.687 23.260 1.00 91.25 264 THR A CA 1
ATOM 2070 C C . THR A 1 264 ? 2.763 -9.992 23.314 1.00 91.25 264 THR A C 1
ATOM 2072 O O . THR A 1 264 ? 3.746 -10.117 24.040 1.00 91.25 264 THR A O 1
ATOM 2075 N N . GLY A 1 265 ? 2.276 -10.982 22.570 1.00 87.25 265 GLY A N 1
ATOM 2076 C CA . GLY A 1 265 ? 2.961 -12.239 22.303 1.00 87.25 265 GLY A CA 1
ATOM 2077 C C . GLY A 1 265 ? 3.674 -12.213 20.951 1.00 87.25 265 GLY A C 1
ATOM 2078 O O . GLY A 1 265 ? 3.915 -11.158 20.365 1.00 87.25 265 GLY A O 1
ATOM 2079 N N . VAL A 1 266 ? 4.004 -13.400 20.442 1.00 83.06 266 VAL A N 1
ATOM 2080 C CA . VAL A 1 266 ? 4.753 -13.532 19.183 1.00 83.06 266 VAL A CA 1
ATOM 2081 C C . VAL A 1 266 ? 3.897 -13.092 17.989 1.00 83.06 266 VAL A C 1
ATOM 2083 O O . VAL A 1 266 ? 4.343 -12.271 17.199 1.00 83.06 266 VAL A O 1
ATOM 2086 N N . GLU A 1 267 ? 2.654 -13.578 17.913 1.00 84.75 267 GLU A N 1
ATOM 2087 C CA . GLU A 1 267 ? 1.729 -13.345 16.787 1.00 84.75 267 GLU A CA 1
ATOM 2088 C C . GLU A 1 267 ? 0.588 -12.379 17.093 1.00 84.75 267 GLU A C 1
ATOM 2090 O O . GLU A 1 267 ? -0.139 -11.994 16.186 1.00 84.75 267 GLU A O 1
ATOM 2095 N N . SER A 1 268 ? 0.374 -12.014 18.357 1.00 92.06 268 SER A N 1
ATOM 2096 C CA . SER A 1 268 ? -0.852 -11.324 18.752 1.00 92.06 268 SER A CA 1
ATOM 2097 C C . SER A 1 268 ? -0.650 -10.301 19.853 1.00 92.06 268 SER A C 1
ATOM 2099 O O . SER A 1 268 ? 0.131 -10.528 20.780 1.00 92.06 268 SER A O 1
ATOM 2101 N N . THR A 1 269 ? -1.448 -9.241 19.815 1.00 95.44 269 THR A N 1
ATOM 2102 C CA . THR A 1 269 ? -1.590 -8.293 20.925 1.00 95.44 269 THR A CA 1
ATOM 2103 C C . THR A 1 269 ? -2.970 -8.448 21.550 1.00 95.44 269 THR A C 1
ATOM 2105 O O . THR A 1 269 ? -3.960 -8.592 20.840 1.00 95.44 269 THR A O 1
ATOM 2108 N N . PHE A 1 270 ? -3.033 -8.425 22.878 1.00 96.69 270 PHE A N 1
ATOM 2109 C CA . PHE A 1 270 ? -4.270 -8.472 23.650 1.00 96.69 270 PHE A CA 1
ATOM 2110 C C . PHE A 1 270 ? -4.321 -7.233 24.542 1.00 96.69 270 PHE A C 1
ATOM 2112 O O . PHE A 1 270 ? -3.445 -7.046 25.391 1.00 96.69 270 PHE A O 1
ATOM 2119 N N . SER A 1 271 ? -5.323 -6.381 24.357 1.00 97.25 271 SER A N 1
ATOM 2120 C CA . SER A 1 271 ? -5.486 -5.138 25.107 1.00 97.25 271 SER A CA 1
ATOM 2121 C C . SER A 1 271 ? -6.778 -5.105 25.906 1.00 97.25 271 SER A C 1
ATOM 2123 O O . SER A 1 271 ? -7.787 -5.718 25.559 1.00 97.25 271 SER A O 1
ATOM 2125 N N . ARG A 1 272 ? -6.736 -4.334 26.988 1.00 97.88 272 ARG A N 1
ATOM 2126 C CA . ARG A 1 272 ? -7.893 -3.848 27.720 1.00 97.88 272 ARG A CA 1
ATOM 2127 C C . ARG A 1 272 ? -7.946 -2.335 27.602 1.00 97.88 272 ARG A C 1
ATOM 2129 O O . ARG A 1 272 ? -6.943 -1.659 27.833 1.00 97.88 272 ARG A O 1
ATOM 2136 N N . TRP A 1 273 ? -9.137 -1.824 27.344 1.00 98.06 273 TRP A N 1
ATOM 2137 C CA . TRP A 1 273 ? -9.424 -0.401 27.336 1.00 98.06 273 TRP A CA 1
ATOM 2138 C C . TRP A 1 273 ? -10.410 -0.047 28.448 1.00 98.06 273 TRP A C 1
ATOM 2140 O O . TRP A 1 273 ? -11.371 -0.779 28.693 1.00 98.06 273 TRP A O 1
ATOM 2150 N N . GLU A 1 274 ? -10.172 1.082 29.110 1.00 98.06 274 GLU A N 1
ATOM 2151 C CA . GLU A 1 274 ? -11.176 1.797 29.901 1.00 98.06 274 GLU A CA 1
ATOM 2152 C C . GLU A 1 274 ? -11.535 3.069 29.134 1.00 98.06 274 GLU A C 1
ATOM 2154 O O . GLU A 1 274 ? -10.651 3.886 28.858 1.00 98.06 274 GLU A O 1
ATOM 2159 N N . ILE A 1 275 ? -12.804 3.217 28.757 1.00 98.31 275 ILE A N 1
ATOM 2160 C CA . ILE A 1 275 ? -13.273 4.320 27.914 1.00 98.31 275 ILE A CA 1
ATOM 2161 C C . ILE A 1 275 ? -14.472 4.982 28.584 1.00 98.31 275 ILE A C 1
ATOM 2163 O O . ILE A 1 275 ? -15.473 4.326 28.851 1.00 98.31 275 ILE A O 1
ATOM 2167 N N . ALA A 1 276 ? -14.367 6.277 28.867 1.00 98.12 276 ALA A N 1
ATOM 2168 C CA . ALA A 1 276 ? -15.458 7.059 29.440 1.00 98.12 276 ALA A CA 1
ATOM 2169 C C . ALA A 1 276 ? -16.601 7.279 28.430 1.00 98.12 276 ALA A C 1
ATOM 2171 O O . ALA A 1 276 ? -16.373 7.334 27.218 1.00 98.12 276 ALA A O 1
ATOM 2172 N N . ALA A 1 277 ? -17.821 7.472 28.931 1.00 97.88 277 ALA A N 1
ATOM 2173 C CA . ALA A 1 277 ? -18.991 7.802 28.122 1.00 97.88 277 ALA A CA 1
ATOM 2174 C C . ALA A 1 277 ? -18.748 9.047 27.245 1.00 97.88 277 ALA A C 1
ATOM 2176 O O . ALA A 1 277 ? -18.261 10.081 27.710 1.00 97.88 277 ALA A O 1
ATOM 2177 N N . GLY A 1 278 ? -19.103 8.955 25.963 1.00 95.94 278 GLY A N 1
ATOM 2178 C CA . GLY A 1 278 ? -18.782 9.955 24.942 1.00 95.94 278 GLY A CA 1
ATOM 2179 C C . GLY A 1 278 ? -17.374 9.823 24.348 1.00 95.94 278 GLY A C 1
ATOM 2180 O O . GLY A 1 278 ? -17.010 10.628 23.491 1.00 95.94 278 GLY A O 1
ATOM 2181 N N . GLY A 1 279 ? -16.585 8.830 24.769 1.00 96.31 279 GLY A N 1
ATOM 2182 C CA . GLY A 1 279 ? -15.295 8.502 24.170 1.00 96.31 279 GLY A CA 1
ATOM 2183 C C . GLY A 1 279 ? -15.441 8.079 22.707 1.00 96.31 279 GLY A C 1
ATOM 2184 O O . GLY A 1 279 ? -16.328 7.300 22.353 1.00 96.31 279 GLY A O 1
ATOM 2185 N N . VAL A 1 280 ? -14.559 8.591 21.849 1.00 95.69 280 VAL A N 1
ATOM 2186 C CA . VAL A 1 280 ? -14.554 8.310 20.408 1.00 95.69 280 VAL A CA 1
ATOM 2187 C C . VAL A 1 280 ? -13.184 7.788 20.003 1.00 95.69 280 VAL A C 1
ATOM 2189 O O . VAL A 1 280 ? -12.173 8.443 20.256 1.00 95.69 280 VAL A O 1
ATOM 2192 N N . VAL A 1 281 ? -13.165 6.643 19.322 1.00 95.19 281 VAL A N 1
ATOM 2193 C CA . VAL A 1 281 ? -12.015 6.192 18.532 1.00 95.19 281 VAL A CA 1
ATOM 2194 C C . VAL A 1 281 ? -12.320 6.570 17.078 1.00 95.19 281 VAL A C 1
ATOM 2196 O O . VAL A 1 281 ? -13.299 6.054 16.529 1.00 95.19 281 VAL A O 1
ATOM 2199 N N . PRO A 1 282 ? -11.564 7.503 16.464 1.00 93.62 282 PRO A N 1
ATOM 2200 C CA . PRO A 1 282 ? -11.829 7.970 15.104 1.00 93.62 282 PRO A CA 1
ATOM 2201 C C . PRO A 1 282 ? -11.811 6.854 14.052 1.00 93.62 282 PRO A C 1
ATOM 2203 O O . PRO A 1 282 ? -11.312 5.757 14.294 1.00 93.62 282 PRO A O 1
ATOM 2206 N N . MET A 1 283 ? -12.324 7.170 12.859 1.00 93.19 283 MET A N 1
ATOM 2207 C CA . MET A 1 283 ? -12.205 6.287 11.698 1.00 93.19 283 MET A CA 1
ATOM 2208 C C . MET A 1 283 ? -10.730 6.032 11.387 1.00 93.19 283 MET A C 1
ATOM 2210 O O . MET A 1 283 ? -9.969 6.978 11.185 1.00 93.19 283 MET A O 1
ATOM 2214 N N . HIS A 1 284 ? -10.345 4.761 11.375 1.00 90.31 284 HIS A N 1
ATOM 2215 C CA . HIS A 1 284 ? -8.999 4.302 11.058 1.00 90.31 284 HIS A CA 1
ATOM 2216 C C . HIS A 1 284 ? -9.045 2.869 10.512 1.00 90.31 284 HIS A C 1
ATOM 2218 O O . HIS A 1 284 ? -10.094 2.226 10.504 1.00 90.31 284 HIS A O 1
ATOM 2224 N N . SER A 1 285 ? -7.908 2.367 10.043 1.00 87.75 285 SER A N 1
ATOM 2225 C CA . SER A 1 285 ? -7.737 0.983 9.606 1.00 87.75 285 SER A CA 1
ATOM 2226 C C . SER A 1 285 ? -6.339 0.484 9.977 1.00 87.75 285 SER A C 1
ATOM 2228 O O . SER A 1 285 ? -5.427 1.266 10.259 1.00 87.75 285 SER A O 1
ATOM 2230 N N . HIS A 1 286 ? -6.168 -0.836 10.004 1.00 87.62 286 HIS A N 1
ATOM 2231 C CA . HIS A 1 286 ? -4.874 -1.494 10.170 1.00 87.62 286 HIS A CA 1
ATOM 2232 C C . HIS A 1 286 ? -4.914 -2.904 9.586 1.00 87.62 286 HIS A C 1
ATOM 2234 O O . HIS A 1 286 ? -5.959 -3.551 9.571 1.00 87.62 286 HIS A O 1
ATOM 2240 N N . TYR A 1 287 ? -3.759 -3.410 9.161 1.00 83.62 287 TYR A N 1
ATOM 2241 C CA . TYR A 1 287 ? -3.624 -4.735 8.544 1.00 83.62 287 TYR A CA 1
ATOM 2242 C C . TYR A 1 287 ? -3.886 -5.911 9.500 1.00 83.62 287 TYR A C 1
ATOM 2244 O O . TYR A 1 287 ? -4.034 -7.044 9.055 1.00 83.62 287 TYR A O 1
ATOM 2252 N N . ASN A 1 288 ? -3.925 -5.658 10.807 1.00 91.94 288 ASN A N 1
ATOM 2253 C CA . ASN A 1 288 ? -4.280 -6.653 11.810 1.00 91.94 288 ASN A CA 1
ATOM 2254 C C . ASN A 1 288 ? -5.788 -6.948 11.728 1.00 91.94 288 ASN A C 1
ATOM 2256 O O . ASN A 1 288 ? -6.586 -6.010 11.695 1.00 91.94 288 ASN A O 1
ATOM 2260 N N . GLU A 1 289 ? -6.184 -8.221 11.756 1.00 95.88 289 GLU A N 1
ATOM 2261 C CA . GLU A 1 289 ? -7.546 -8.596 12.145 1.00 95.88 289 GLU A CA 1
ATOM 2262 C C . GLU A 1 289 ? -7.754 -8.181 13.604 1.00 95.88 289 GLU A C 1
ATOM 2264 O O . GLU A 1 289 ? -6.867 -8.395 14.438 1.00 95.88 289 GLU A O 1
ATOM 2269 N N . GLN A 1 290 ? -8.909 -7.593 13.910 1.00 98.12 290 GLN A N 1
ATOM 2270 C CA . GLN A 1 290 ? -9.295 -7.209 15.265 1.00 98.12 290 GLN A CA 1
ATOM 2271 C C . GLN A 1 290 ? -10.538 -7.982 15.704 1.00 98.12 290 GLN A C 1
ATOM 2273 O O . GLN A 1 290 ? -11.547 -8.023 15.003 1.00 98.12 290 GLN A O 1
ATOM 2278 N N . VAL A 1 291 ? -10.488 -8.540 16.911 1.00 98.44 291 VAL A N 1
ATOM 2279 C CA . VAL A 1 291 ? -11.649 -9.107 17.602 1.00 98.44 291 VAL A CA 1
ATOM 2280 C C . VAL A 1 291 ? -11.891 -8.307 18.873 1.00 98.44 291 VAL A C 1
ATOM 2282 O O . VAL A 1 291 ? -11.087 -8.351 19.803 1.00 98.44 291 VAL A O 1
ATOM 2285 N N . THR A 1 292 ? -13.011 -7.596 18.917 1.00 98.25 292 THR A N 1
ATOM 2286 C CA . THR A 1 292 ? -13.459 -6.808 20.067 1.00 98.25 292 THR A CA 1
ATOM 2287 C C . THR A 1 292 ? -14.481 -7.599 20.876 1.00 98.25 292 THR A C 1
ATOM 2289 O O . THR A 1 292 ? -15.378 -8.220 20.314 1.00 98.25 292 THR A O 1
ATOM 2292 N N . LEU A 1 293 ? -14.362 -7.552 22.201 1.00 98.56 293 LEU A N 1
ATOM 2293 C CA . LEU A 1 293 ? -15.324 -8.048 23.183 1.00 98.56 293 LEU A CA 1
ATOM 2294 C C . LEU A 1 293 ? -15.651 -6.906 24.149 1.00 98.56 293 LEU A C 1
ATOM 2296 O O . LEU A 1 293 ? -14.773 -6.431 24.878 1.00 98.56 293 LEU A O 1
ATOM 2300 N N . LEU A 1 294 ? -16.912 -6.482 24.192 1.00 98.44 294 LEU A N 1
ATOM 2301 C CA . LEU A 1 294 ? -17.355 -5.471 25.149 1.00 98.44 294 LEU A CA 1
ATOM 2302 C C . LEU A 1 294 ? -17.673 -6.154 26.488 1.00 98.44 294 LEU A C 1
ATOM 2304 O O . LEU A 1 294 ? -18.629 -6.917 26.585 1.00 98.44 294 LEU A O 1
ATOM 2308 N N . LEU A 1 295 ? -16.880 -5.917 27.536 1.00 98.19 295 LEU A N 1
ATOM 2309 C CA . LEU A 1 295 ? -17.127 -6.514 28.860 1.00 98.19 295 LEU A CA 1
ATOM 2310 C C . LEU A 1 295 ? -18.186 -5.749 29.661 1.00 98.19 295 LEU A C 1
ATOM 2312 O O . LEU A 1 295 ? -18.917 -6.354 30.445 1.00 98.19 295 LEU A O 1
ATOM 2316 N N . SER A 1 296 ? -18.261 -4.430 29.489 1.00 98.62 296 SER A N 1
ATOM 2317 C CA . SER A 1 296 ? -19.282 -3.575 30.100 1.00 98.62 296 SER A CA 1
ATOM 2318 C C . SER A 1 296 ? -19.478 -2.292 29.296 1.00 98.62 296 SER A C 1
ATOM 2320 O O . SER A 1 296 ? -18.563 -1.877 28.585 1.00 98.62 296 SER A O 1
ATOM 2322 N N . GLY A 1 297 ? -20.631 -1.647 29.480 1.00 98.31 297 GLY A N 1
ATOM 2323 C CA . GLY A 1 297 ? -21.024 -0.427 28.774 1.00 98.31 297 GLY A CA 1
ATOM 2324 C C . GLY A 1 297 ? -21.717 -0.716 27.441 1.00 98.31 297 GLY A C 1
ATOM 2325 O O . GLY A 1 297 ? -22.261 -1.807 27.235 1.00 98.31 297 GLY A O 1
ATOM 2326 N N . ALA A 1 298 ? -21.683 0.269 26.544 1.00 98.38 298 ALA A N 1
ATOM 2327 C CA . ALA A 1 298 ? -22.298 0.219 25.221 1.00 98.38 298 ALA A CA 1
ATOM 2328 C C . ALA A 1 298 ? -21.521 1.084 24.213 1.00 98.38 298 ALA A C 1
ATOM 2330 O O . ALA A 1 298 ? -20.988 2.145 24.566 1.00 98.38 298 ALA A O 1
ATOM 2331 N N . ALA A 1 299 ? -21.471 0.638 22.958 1.00 98.38 299 ALA A N 1
ATOM 2332 C CA . ALA A 1 299 ? -20.758 1.311 21.876 1.00 98.38 299 ALA A CA 1
ATOM 2333 C C . ALA A 1 299 ? -21.495 1.209 20.535 1.00 98.38 299 ALA A C 1
ATOM 2335 O O . ALA A 1 299 ? -22.094 0.188 20.218 1.00 98.38 299 ALA A O 1
ATOM 2336 N N . GLU A 1 300 ? -21.377 2.247 19.717 1.00 98.38 300 GLU A N 1
ATOM 2337 C CA . GLU A 1 300 ? -21.769 2.250 18.310 1.00 98.38 300 GLU A CA 1
ATOM 2338 C C . GLU A 1 300 ? -20.511 2.159 17.445 1.00 98.38 300 GLU A C 1
ATOM 2340 O O . GLU A 1 300 ? -19.630 3.022 17.529 1.00 98.38 300 GLU A O 1
ATOM 2345 N N . VAL A 1 301 ? -20.430 1.126 16.608 1.00 98.19 301 VAL A N 1
ATOM 2346 C CA . VAL A 1 301 ? -19.319 0.905 15.676 1.00 98.19 301 VAL A CA 1
ATOM 2347 C C . VAL A 1 301 ? -19.778 1.203 14.258 1.00 98.19 301 VAL A C 1
ATOM 2349 O O . VAL A 1 301 ? -20.849 0.768 13.838 1.00 98.19 301 VAL A O 1
ATOM 2352 N N . VAL A 1 302 ? -18.962 1.925 13.498 1.00 97.69 302 VAL A N 1
ATOM 2353 C CA . VAL A 1 302 ? -19.136 2.094 12.050 1.00 97.69 302 VAL A CA 1
ATOM 2354 C C . VAL A 1 302 ? -18.021 1.325 11.363 1.00 97.69 302 VAL A C 1
ATOM 2356 O O . VAL A 1 302 ? -16.866 1.538 11.715 1.00 97.69 302 VAL A O 1
ATOM 2359 N N . SER A 1 303 ? -18.338 0.475 10.386 1.00 93.81 303 SER A N 1
ATOM 2360 C CA . SER A 1 303 ? -17.334 -0.127 9.499 1.00 93.81 303 SER A CA 1
ATOM 2361 C C . SER A 1 303 ? -17.918 -0.359 8.108 1.00 93.81 303 SER A C 1
ATOM 2363 O O . SER A 1 303 ? -19.001 -0.929 7.972 1.00 93.81 303 SER A O 1
ATOM 2365 N N . GLY A 1 304 ? -17.230 0.133 7.075 1.00 84.81 304 GLY A N 1
ATOM 2366 C CA . GLY A 1 304 ? -17.773 0.184 5.714 1.00 84.81 304 GLY A CA 1
ATOM 2367 C C . GLY A 1 304 ? -19.111 0.937 5.654 1.00 84.81 304 GLY A C 1
ATOM 2368 O O . GLY A 1 304 ? -19.214 2.081 6.098 1.00 84.81 304 GLY A O 1
ATOM 2369 N N . ASP A 1 305 ? -20.144 0.287 5.118 1.00 86.19 305 ASP A N 1
ATOM 2370 C CA . ASP A 1 305 ? -21.525 0.785 5.080 1.00 86.19 305 ASP A CA 1
ATOM 2371 C C . ASP A 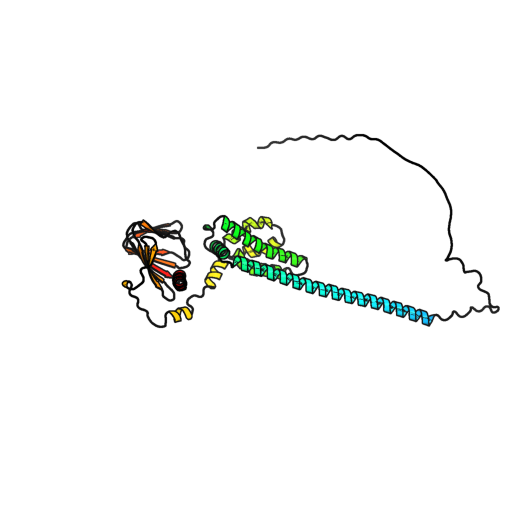1 305 ? -22.359 0.403 6.322 1.00 86.19 305 ASP A C 1
ATOM 2373 O O . ASP A 1 305 ? -23.515 0.820 6.448 1.00 86.19 305 ASP A O 1
ATOM 2377 N N . GLN A 1 306 ? -21.786 -0.360 7.257 1.00 92.25 306 GLN A N 1
ATOM 2378 C CA . GLN A 1 306 ? -22.493 -0.921 8.404 1.00 92.25 306 GLN A CA 1
ATOM 2379 C C . GLN A 1 306 ? -22.389 -0.043 9.652 1.00 92.25 306 GLN A C 1
ATOM 2381 O O . GLN A 1 306 ? -21.384 0.624 9.914 1.00 92.25 306 GLN A O 1
ATOM 2386 N N . ARG A 1 307 ? -23.450 -0.098 10.462 1.00 96.75 307 ARG A N 1
ATOM 2387 C CA . ARG A 1 307 ? -23.483 0.396 11.839 1.00 96.75 307 ARG A CA 1
ATOM 2388 C C . ARG A 1 307 ? -23.878 -0.750 12.753 1.00 96.75 307 ARG A C 1
ATOM 2390 O O . ARG A 1 307 ? -24.890 -1.402 12.496 1.00 96.75 307 ARG A O 1
ATOM 2397 N N . VAL A 1 308 ? -23.079 -0.991 13.783 1.00 97.50 308 VAL A N 1
ATOM 2398 C CA . VAL A 1 308 ? -23.235 -2.110 14.711 1.00 97.50 308 VAL A CA 1
ATOM 2399 C C . VAL A 1 308 ? -23.245 -1.568 16.134 1.00 97.50 308 VAL A C 1
ATOM 2401 O O . VAL A 1 308 ? -22.225 -1.093 16.630 1.00 97.50 308 VAL A O 1
ATOM 2404 N N . SER A 1 309 ? -24.399 -1.653 16.790 1.00 98.12 309 SER A N 1
ATOM 2405 C CA . SER A 1 309 ? -24.515 -1.452 18.234 1.00 98.12 309 SER A CA 1
ATOM 2406 C C . SER A 1 309 ? -23.917 -2.655 18.965 1.00 98.12 309 SER A C 1
ATOM 2408 O O . SER A 1 309 ? -24.243 -3.795 18.631 1.00 98.12 309 SER A O 1
ATOM 2410 N N . LEU A 1 310 ? -23.083 -2.406 19.971 1.00 98.38 310 LEU A N 1
ATOM 2411 C CA . LEU A 1 310 ? -22.522 -3.406 20.879 1.00 98.38 310 LEU A CA 1
ATOM 2412 C C . LEU A 1 310 ? -22.944 -3.097 22.316 1.00 98.38 310 LEU A C 1
ATOM 2414 O O . LEU A 1 310 ? -22.836 -1.956 22.773 1.00 98.38 310 LEU A O 1
ATOM 2418 N N . ALA A 1 311 ? -23.359 -4.129 23.041 1.00 98.38 311 ALA A N 1
ATOM 2419 C CA . ALA A 1 311 ? -23.624 -4.116 24.472 1.00 98.38 311 ALA A CA 1
ATOM 2420 C C . ALA A 1 311 ? -22.712 -5.114 25.210 1.00 98.38 311 ALA A C 1
ATOM 2422 O O . ALA A 1 311 ? -21.981 -5.903 24.611 1.00 98.38 311 ALA A O 1
ATOM 2423 N N . ALA A 1 312 ? -22.729 -5.069 26.543 1.00 98.50 312 ALA A N 1
ATOM 2424 C CA . ALA A 1 312 ? -21.924 -5.953 27.382 1.00 98.50 312 ALA A CA 1
ATOM 2425 C C . ALA A 1 312 ? -22.179 -7.447 27.077 1.00 98.50 312 ALA A C 1
ATOM 2427 O O . ALA A 1 312 ? -23.288 -7.952 27.261 1.00 98.50 312 ALA A O 1
ATOM 2428 N N . GLY A 1 313 ? -21.127 -8.156 26.666 1.00 97.88 313 GLY A N 1
ATOM 2429 C CA . GLY A 1 313 ? -21.146 -9.551 26.224 1.00 97.88 313 GLY A CA 1
ATOM 2430 C C . GLY A 1 313 ? -21.037 -9.736 24.707 1.00 97.88 313 GLY A C 1
ATOM 2431 O O . GLY A 1 313 ? -20.715 -10.844 24.275 1.00 97.88 313 GLY A O 1
ATOM 2432 N N . ASP A 1 314 ? -21.253 -8.687 23.908 1.00 98.62 314 ASP A N 1
ATOM 2433 C CA . ASP A 1 314 ? -21.158 -8.771 22.451 1.00 98.62 314 ASP A CA 1
ATOM 2434 C C . ASP A 1 314 ? -19.704 -8.834 21.968 1.00 98.62 314 ASP A C 1
ATOM 2436 O O . ASP A 1 314 ? -18.786 -8.246 22.554 1.00 98.62 314 ASP A O 1
ATOM 2440 N N . MET A 1 315 ? -19.516 -9.537 20.850 1.00 98.50 315 MET A N 1
ATOM 2441 C CA . MET A 1 315 ? -18.246 -9.638 20.139 1.00 98.50 315 MET A CA 1
ATOM 2442 C C . MET A 1 315 ? -18.387 -9.136 18.704 1.00 98.50 315 MET A C 1
ATOM 2444 O O . MET A 1 315 ? -19.362 -9.454 18.024 1.00 98.50 315 MET A O 1
ATOM 2448 N N . LEU A 1 316 ? -17.375 -8.413 18.229 1.00 98.12 316 LEU A N 1
ATOM 2449 C CA . LEU A 1 316 ? -17.263 -7.932 16.855 1.00 98.12 316 LEU A CA 1
ATOM 2450 C C . LEU A 1 316 ? -15.932 -8.387 16.257 1.00 98.12 316 LEU A C 1
ATOM 2452 O O . LEU A 1 316 ? -14.894 -8.284 16.907 1.00 98.12 316 LEU A O 1
ATOM 2456 N N . VAL A 1 317 ? -15.963 -8.868 15.014 1.00 98.12 317 VAL A N 1
ATOM 2457 C CA . VAL A 1 317 ? -14.763 -9.189 14.231 1.00 98.12 317 VAL A CA 1
ATOM 2458 C C . VAL A 1 317 ? -14.638 -8.166 13.109 1.00 98.12 317 VAL A C 1
ATOM 2460 O O . VAL A 1 317 ? -15.573 -7.979 12.331 1.00 98.12 317 VAL A O 1
ATOM 2463 N N . LEU A 1 318 ? -13.482 -7.515 13.036 1.00 96.69 318 LEU A N 1
ATOM 2464 C CA . LEU A 1 318 ? -13.112 -6.532 12.028 1.00 96.69 318 LEU A CA 1
ATOM 2465 C C . LEU A 1 318 ? -11.981 -7.120 11.169 1.00 96.69 318 LEU A C 1
ATOM 2467 O O . LEU A 1 318 ? -10.884 -7.350 11.689 1.00 96.69 318 LEU A O 1
ATOM 2471 N N . PRO A 1 319 ? -12.230 -7.393 9.873 1.00 92.69 319 PRO A N 1
ATOM 2472 C CA . PRO A 1 319 ? -11.216 -7.939 8.978 1.00 92.69 319 PRO A CA 1
ATOM 2473 C C . PRO A 1 319 ? -9.996 -7.015 8.810 1.00 92.69 319 PRO A C 1
ATOM 2475 O O . PRO A 1 319 ? -10.128 -5.794 8.944 1.00 92.69 319 PRO A O 1
ATOM 2478 N N . PRO A 1 320 ? -8.829 -7.565 8.421 1.00 87.44 320 PRO A N 1
ATOM 2479 C CA . PRO A 1 320 ? -7.660 -6.794 8.009 1.00 87.44 320 PRO A CA 1
ATOM 2480 C C . PRO A 1 320 ? -7.992 -5.626 7.073 1.00 87.44 320 PRO A C 1
ATOM 2482 O O . PRO A 1 320 ? -8.668 -5.796 6.059 1.00 87.44 320 PRO A O 1
ATOM 2485 N N . ASN A 1 321 ? -7.466 -4.447 7.401 1.00 83.00 321 ASN A N 1
ATOM 2486 C CA . ASN A 1 321 ? -7.629 -3.172 6.695 1.00 83.00 321 ASN A CA 1
ATOM 2487 C C . ASN A 1 321 ? -9.069 -2.636 6.575 1.00 83.00 321 ASN A C 1
ATOM 2489 O O . ASN A 1 321 ? -9.241 -1.571 5.988 1.00 83.00 321 ASN A O 1
ATOM 2493 N N . ALA A 1 322 ? -10.090 -3.286 7.146 1.00 87.81 322 ALA A N 1
ATOM 2494 C CA . ALA A 1 322 ? -11.454 -2.760 7.132 1.00 87.81 322 ALA A CA 1
ATOM 2495 C C . ALA A 1 322 ? -11.525 -1.437 7.929 1.00 87.81 322 ALA A C 1
ATOM 2497 O O . ALA A 1 322 ? -11.256 -1.456 9.137 1.00 87.81 322 ALA A O 1
ATOM 2498 N N . PRO A 1 323 ? -11.890 -0.293 7.310 1.00 90.06 323 PRO A N 1
ATOM 2499 C CA . PRO A 1 323 ? -12.004 0.969 8.031 1.00 90.06 323 PRO A CA 1
ATOM 2500 C C . PRO A 1 323 ? -13.094 0.885 9.094 1.00 90.06 323 PRO A C 1
ATOM 2502 O O . PRO A 1 323 ? -14.195 0.390 8.821 1.00 90.06 323 PRO A O 1
ATOM 2505 N N . HIS A 1 324 ? -12.798 1.353 10.304 1.00 97.44 324 HIS A N 1
ATOM 2506 C CA . HIS A 1 324 ? -13.743 1.341 11.410 1.00 97.44 324 HIS A CA 1
ATOM 2507 C C . HIS A 1 324 ? -13.553 2.492 12.413 1.00 97.44 324 HIS A C 1
ATOM 2509 O O . HIS A 1 324 ? -12.461 3.034 12.591 1.00 97.44 324 HIS A O 1
ATOM 2515 N N . ALA A 1 325 ? -14.645 2.860 13.086 1.00 97.19 325 ALA A N 1
ATOM 2516 C CA . ALA A 1 325 ? -14.702 3.881 14.134 1.00 97.19 325 ALA A CA 1
ATOM 2517 C C . ALA A 1 325 ? -15.608 3.420 15.282 1.00 97.19 325 ALA A C 1
ATOM 2519 O O . ALA A 1 325 ? -16.624 2.773 15.029 1.00 97.19 325 ALA A O 1
ATOM 2520 N N . TYR A 1 326 ? -15.301 3.827 16.516 1.00 97.94 326 TYR A N 1
ATOM 2521 C CA . TYR A 1 326 ? -16.118 3.538 17.702 1.00 97.94 326 TYR A CA 1
ATOM 2522 C C . TYR A 1 326 ? -16.599 4.823 18.376 1.00 97.94 326 TYR A C 1
ATOM 2524 O O . TYR A 1 326 ? -15.840 5.780 18.535 1.00 97.94 326 TYR A O 1
ATOM 2532 N N . THR A 1 327 ? -17.845 4.831 18.843 1.00 97.94 327 THR A N 1
ATOM 2533 C CA . THR A 1 327 ? -18.395 5.854 19.744 1.00 97.94 327 THR A CA 1
ATOM 2534 C C . THR A 1 327 ? -19.018 5.166 20.952 1.00 97.94 327 THR A C 1
ATOM 2536 O O . THR A 1 327 ? -20.021 4.470 20.823 1.00 97.94 327 THR A O 1
ATOM 2539 N N . PHE A 1 328 ? -18.433 5.356 22.130 1.00 98.19 328 PHE A N 1
ATOM 2540 C CA . PHE A 1 328 ? -18.882 4.730 23.370 1.00 98.19 328 PHE A CA 1
ATOM 2541 C C . PHE A 1 328 ? -19.964 5.592 24.019 1.00 98.19 328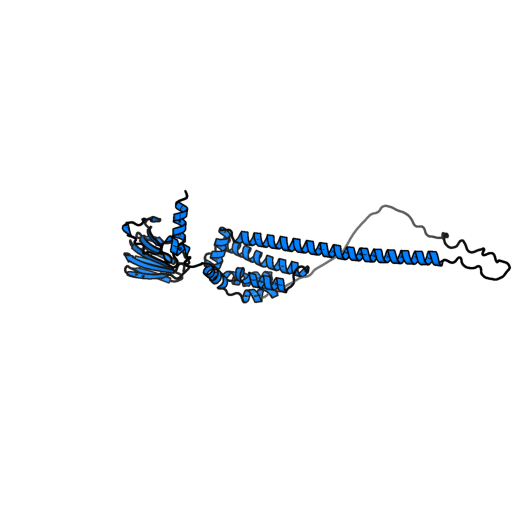 PHE A C 1
ATOM 2543 O O . PHE A 1 328 ? -19.732 6.756 24.347 1.00 98.19 328 PHE A O 1
ATOM 2550 N N . THR A 1 329 ? -21.167 5.046 24.184 1.00 97.56 329 THR A N 1
ATOM 2551 C CA . THR A 1 329 ? -22.315 5.778 24.749 1.00 97.56 329 THR A CA 1
ATOM 2552 C C . THR A 1 329 ? -22.367 5.705 26.274 1.00 97.56 329 THR A C 1
ATOM 2554 O O . THR A 1 329 ? -23.045 6.517 26.898 1.00 97.56 329 THR A O 1
ATOM 2557 N N . GLU A 1 330 ? -21.631 4.768 26.873 1.00 98.44 330 GLU A N 1
ATOM 2558 C CA . GLU A 1 330 ? -21.519 4.552 28.320 1.00 98.44 330 GLU A CA 1
ATOM 2559 C C . GLU A 1 330 ? -20.054 4.337 28.732 1.00 98.44 330 GLU A C 1
ATOM 2561 O O . GLU A 1 330 ? -19.208 4.028 27.889 1.00 98.44 330 GLU A O 1
ATOM 2566 N N . ASP A 1 331 ? -19.760 4.449 30.032 1.00 98.56 331 ASP A N 1
ATOM 2567 C CA . ASP A 1 331 ? -18.461 4.056 30.591 1.00 98.56 331 ASP A CA 1
ATOM 2568 C C . ASP A 1 331 ? -18.230 2.559 30.328 1.00 98.56 331 ASP A C 1
ATOM 2570 O O . ASP A 1 331 ? -18.955 1.693 30.827 1.00 98.56 331 ASP A O 1
ATOM 2574 N N . SER A 1 332 ? -17.225 2.258 29.513 1.00 98.56 332 SER A N 1
ATOM 2575 C CA . SER A 1 332 ? -17.059 0.959 28.871 1.00 98.56 332 SER A CA 1
ATOM 2576 C C . SER A 1 332 ? -15.715 0.318 29.193 1.00 98.56 332 SER A C 1
ATOM 2578 O O . SER A 1 332 ? -14.673 0.980 29.228 1.00 98.56 332 SER A O 1
ATOM 2580 N N . ILE A 1 333 ? -15.737 -1.002 29.386 1.00 98.38 333 ILE A N 1
ATOM 2581 C CA . ILE A 1 333 ? -14.536 -1.836 29.457 1.00 98.38 333 ILE A CA 1
ATOM 2582 C C . ILE A 1 333 ? -14.517 -2.720 28.219 1.00 98.38 333 ILE A C 1
ATOM 2584 O O . ILE A 1 333 ? -15.422 -3.531 28.014 1.00 98.38 333 ILE A O 1
ATOM 2588 N N . VAL A 1 334 ? -13.468 -2.581 27.418 1.00 98.25 334 VAL A N 1
ATOM 2589 C CA . VAL A 1 334 ? -13.307 -3.297 26.149 1.00 98.25 334 VAL A CA 1
ATOM 2590 C C . VAL A 1 334 ? -12.105 -4.220 26.246 1.00 98.25 334 VAL A C 1
ATOM 2592 O O . VAL A 1 334 ? -11.073 -3.838 26.800 1.00 98.25 334 VAL A O 1
ATOM 2595 N N . ILE A 1 335 ? -12.225 -5.424 25.703 1.00 98.31 335 ILE A N 1
ATOM 2596 C CA . ILE A 1 335 ? -11.101 -6.304 25.399 1.00 98.31 335 ILE A CA 1
ATOM 2597 C C . ILE A 1 335 ? -10.951 -6.358 23.889 1.00 98.31 335 ILE A C 1
ATOM 2599 O O . ILE A 1 335 ? -11.941 -6.531 23.184 1.00 98.31 335 ILE A O 1
ATOM 2603 N N . GLU A 1 336 ? -9.724 -6.243 23.398 1.00 98.06 336 GLU A N 1
ATOM 2604 C CA . GLU A 1 336 ? -9.433 -6.380 21.974 1.00 98.06 336 GLU A CA 1
ATOM 2605 C C . GLU A 1 336 ? -8.252 -7.320 21.759 1.00 98.06 336 GLU A C 1
ATOM 2607 O O . GLU A 1 336 ? -7.266 -7.303 22.499 1.00 98.06 336 GLU A O 1
ATOM 2612 N N . PHE A 1 337 ? -8.372 -8.163 20.742 1.00 98.12 337 PHE A N 1
ATOM 2613 C CA . PHE A 1 337 ? -7.336 -9.072 20.283 1.00 98.12 337 PHE A CA 1
ATOM 2614 C C . PHE A 1 337 ? -6.974 -8.721 18.844 1.00 98.12 337 PHE A C 1
ATOM 2616 O O . PHE A 1 337 ? -7.863 -8.553 18.013 1.00 98.12 337 PHE A O 1
ATOM 2623 N N . PHE A 1 338 ? -5.677 -8.647 18.560 1.00 97.19 338 PHE A N 1
ATOM 2624 C CA . PHE A 1 338 ? -5.133 -8.315 17.248 1.00 97.19 338 PHE A CA 1
ATOM 2625 C C . PHE A 1 338 ? -4.235 -9.442 16.743 1.00 97.19 338 PHE A C 1
ATOM 2627 O O . PHE A 1 338 ? -3.353 -9.884 17.488 1.00 97.19 338 PHE A O 1
ATOM 2634 N N . ALA A 1 339 ? -4.419 -9.851 15.486 1.00 92.44 339 ALA A N 1
ATOM 2635 C CA . ALA A 1 339 ? -3.536 -10.779 14.776 1.00 92.44 339 ALA A CA 1
ATOM 2636 C C . ALA A 1 339 ? -3.262 -10.283 13.334 1.00 92.44 339 ALA A C 1
ATOM 2638 O O . ALA A 1 339 ? -4.216 -10.067 12.587 1.00 92.44 339 ALA A O 1
ATOM 2639 N N . PRO A 1 340 ? -1.999 -10.098 12.894 1.00 88.81 340 PRO A N 1
ATOM 2640 C CA . PRO A 1 340 ? -0.755 -10.202 13.666 1.00 88.81 340 PRO A CA 1
ATOM 2641 C C . PRO A 1 340 ? -0.683 -9.216 14.848 1.00 88.81 340 PRO A C 1
ATOM 2643 O O . PRO A 1 340 ? -1.611 -8.439 15.076 1.00 88.81 340 PRO A O 1
ATOM 2646 N N . ARG A 1 341 ? 0.415 -9.204 15.609 1.00 88.75 341 ARG A N 1
ATOM 2647 C CA . ARG A 1 341 ? 0.583 -8.284 16.747 1.00 88.75 341 ARG A CA 1
ATOM 2648 C C . ARG A 1 341 ? 0.639 -6.809 16.324 1.00 88.75 341 ARG A C 1
ATOM 2650 O O . ARG A 1 341 ? 1.062 -6.477 15.214 1.00 88.75 341 ARG A O 1
ATOM 2657 N N . ARG A 1 342 ? 0.296 -5.907 17.248 1.00 90.88 342 ARG A N 1
ATOM 2658 C CA . ARG A 1 342 ? 0.406 -4.446 17.083 1.00 90.88 342 ARG A CA 1
ATOM 2659 C C . ARG A 1 342 ? 1.860 -3.986 17.192 1.00 90.88 342 ARG A C 1
ATOM 2661 O O . ARG A 1 342 ? 2.294 -3.418 18.192 1.00 90.88 342 ARG A O 1
ATOM 2668 N N . GLN A 1 343 ? 2.637 -4.280 16.150 1.00 83.44 343 GLN A N 1
ATOM 2669 C CA . GLN A 1 343 ? 4.052 -3.912 16.048 1.00 83.44 343 GLN A CA 1
ATOM 2670 C C . GLN A 1 343 ? 4.269 -2.390 16.112 1.00 83.44 343 GLN A C 1
ATOM 2672 O O . GLN A 1 343 ? 5.299 -1.936 16.601 1.00 83.44 343 GLN A O 1
ATOM 2677 N N . ASP A 1 344 ? 3.287 -1.609 15.661 1.00 81.06 344 ASP A N 1
ATOM 2678 C CA . ASP A 1 344 ? 3.258 -0.151 15.773 1.00 81.06 344 ASP A CA 1
ATOM 2679 C C . ASP A 1 344 ? 3.320 0.328 17.233 1.00 81.06 344 ASP A C 1
ATOM 2681 O O . ASP A 1 344 ? 4.010 1.304 17.520 1.00 81.06 344 ASP A O 1
ATOM 2685 N N . TRP A 1 345 ? 2.679 -0.385 18.166 1.00 86.62 345 TRP A N 1
ATOM 2686 C CA . TRP A 1 345 ? 2.711 -0.041 19.593 1.00 86.62 345 TRP A CA 1
ATOM 2687 C C . TRP A 1 345 ? 4.072 -0.356 20.223 1.00 86.62 345 TRP A C 1
ATOM 2689 O O . TRP A 1 345 ? 4.635 0.502 20.897 1.00 86.62 345 TRP A O 1
ATOM 2699 N N . ILE A 1 346 ? 4.642 -1.530 19.917 1.00 80.81 346 ILE A N 1
ATOM 2700 C CA . ILE A 1 346 ? 5.984 -1.930 20.383 1.00 80.81 346 ILE A CA 1
ATOM 2701 C C . ILE A 1 346 ? 7.034 -0.906 19.932 1.00 80.81 346 ILE A C 1
ATOM 2703 O O . ILE A 1 346 ? 7.841 -0.434 20.730 1.00 80.81 346 ILE A O 1
ATOM 2707 N N . ASN A 1 347 ? 7.009 -0.537 18.647 1.00 74.50 347 ASN A N 1
ATOM 2708 C CA . ASN A 1 347 ? 7.973 0.400 18.074 1.00 74.50 347 ASN A CA 1
ATOM 2709 C C . ASN A 1 347 ? 7.859 1.798 18.708 1.00 74.50 347 ASN A C 1
ATOM 2711 O O . ASN A 1 347 ? 8.876 2.461 18.915 1.00 74.50 347 ASN A O 1
ATOM 2715 N N . ALA A 1 348 ? 6.635 2.240 19.024 1.00 68.12 348 ALA A N 1
ATOM 2716 C CA . ALA A 1 348 ? 6.397 3.522 19.678 1.00 68.12 348 ALA A CA 1
ATOM 2717 C C . ALA A 1 348 ? 7.021 3.569 21.083 1.00 68.12 348 ALA A C 1
ATOM 2719 O O . ALA A 1 348 ? 7.699 4.546 21.399 1.00 68.12 348 ALA A O 1
ATOM 2720 N N . GLU A 1 349 ? 6.878 2.505 21.883 1.00 61.06 349 GLU A N 1
ATOM 2721 C CA . GLU A 1 349 ? 7.543 2.394 23.192 1.00 61.06 349 GLU A CA 1
ATOM 2722 C C . GLU A 1 349 ? 9.063 2.492 23.065 1.00 61.06 349 GLU A C 1
ATOM 2724 O O . GLU A 1 349 ? 9.674 3.325 23.732 1.00 61.06 349 GLU A O 1
ATOM 2729 N N . THR A 1 350 ? 9.673 1.725 22.151 1.00 55.09 350 THR A N 1
ATOM 2730 C CA . THR A 1 350 ? 11.140 1.735 21.986 1.00 55.09 350 THR A CA 1
ATOM 2731 C C . THR A 1 350 ? 11.659 3.118 21.573 1.00 55.09 350 THR A C 1
ATOM 2733 O O . THR A 1 350 ? 12.721 3.541 22.018 1.00 55.09 350 THR A O 1
ATOM 2736 N N . SER A 1 351 ? 10.894 3.865 20.767 1.00 42.03 351 SER A N 1
ATOM 2737 C CA . SER A 1 351 ? 11.246 5.239 20.369 1.00 42.03 351 SER A CA 1
ATOM 2738 C C . SER A 1 351 ? 11.084 6.288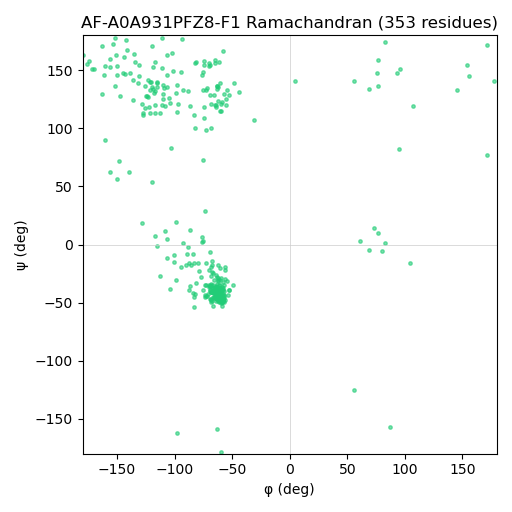 21.483 1.00 42.03 351 SER A C 1
ATOM 2740 O O . SER A 1 351 ? 11.620 7.392 21.373 1.00 42.03 351 SER A O 1
ATOM 2742 N N . GLY A 1 352 ? 10.353 5.956 22.553 1.00 41.66 352 GLY A N 1
ATOM 2743 C CA . GLY A 1 352 ? 10.186 6.801 23.737 1.00 41.66 352 GLY A CA 1
ATOM 2744 C C . GLY A 1 352 ? 11.322 6.680 24.757 1.00 41.66 352 GLY A C 1
ATOM 2745 O O . GLY A 1 352 ? 11.452 7.556 25.607 1.00 41.66 352 GLY A O 1
ATOM 2746 N N . GLU A 1 353 ? 12.151 5.633 24.673 1.00 38.75 353 GLU A N 1
ATOM 2747 C CA . GLU A 1 353 ? 13.273 5.390 25.596 1.00 38.75 353 GLU A CA 1
ATOM 2748 C C . GLU A 1 353 ? 14.603 6.046 25.153 1.00 38.75 353 GLU A C 1
ATOM 2750 O O . GLU A 1 353 ? 15.555 6.076 25.931 1.00 38.75 353 GLU A O 1
ATOM 2755 N N . GLU A 1 354 ? 14.681 6.607 23.936 1.00 33.78 354 GLU A N 1
ATOM 2756 C CA . GLU A 1 354 ? 15.890 7.254 23.377 1.00 33.78 354 GLU A CA 1
ATOM 2757 C C . GLU A 1 354 ? 15.921 8.805 23.491 1.00 33.78 354 GLU A C 1
ATOM 2759 O O . GLU A 1 354 ? 16.685 9.452 22.768 1.00 33.78 354 GLU A O 1
ATOM 2764 N N . GLN A 1 355 ? 15.125 9.428 24.379 1.00 27.69 355 GLN A N 1
ATOM 2765 C CA . GLN A 1 355 ? 15.083 10.899 24.583 1.00 27.69 355 GLN A CA 1
ATOM 2766 C C . GLN A 1 355 ? 15.501 11.363 25.988 1.00 27.69 355 GLN A C 1
ATOM 2768 O O . GLN A 1 355 ? 14.931 10.862 26.981 1.00 27.69 355 GLN A O 1
#

Foldseek 3Di:
DDDDDDDDDDDDDDDDDDDDDDDDDDDDDDDDDDDDDPPPDDPDPDDDPPPDDDDDPDCVVVVVVVVVVVVVVVVVVVVVVVVVVVVVVVVVVVVLVVVVVVLVVLVVVLVVVCPDPVNVVLVVCVLQPVVPQDPVSVVSLLVNLVVVLVSLVVVVVCVVVVSDDPVVSLVVLLVCLCVQLLADNSLVSCVVVCVVVPPPPSCVSNVVNSVPRHNCSVVCVVVVVPDAQDPVLDPVQDPDDDDDDQVPFDFDPPDDQWTKGWDAHRWKIKIKIWHAAQGKDDWDFAQWWKKKAWQAAWKWKDWDPDIDIDHHGDIDIDHGGTIMMMTTRHGTMMMMMIGRYPVVVVVVVVVVVPD

Mean predicted aligned error: 17.77 Å

Solvent-accessible surface area (backbone atoms only — not comparable to full-atom values): 21067 Å² total; per-residue (Å²): 141,90,85,93,86,90,89,88,86,82,86,86,85,89,84,88,82,89,84,91,88,88,80,91,82,91,87,82,90,79,90,86,87,88,79,83,88,85,87,81,87,91,88,80,84,77,79,68,96,78,85,69,83,78,81,72,80,79,54,63,66,62,54,51,50,49,51,50,52,52,49,52,50,54,50,49,52,52,52,51,52,51,49,50,52,50,52,54,52,50,50,53,51,52,52,49,52,51,51,54,50,51,50,52,53,52,50,52,54,50,54,57,53,45,70,32,71,74,45,37,51,46,50,49,33,45,68,76,44,54,86,74,55,48,77,66,44,49,51,50,50,50,51,54,54,53,54,54,52,48,57,53,52,52,43,51,55,36,30,78,71,68,73,46,51,72,65,61,46,51,51,51,48,64,71,42,38,43,82,67,30,10,20,62,58,41,45,50,48,46,71,65,56,40,69,84,42,62,89,37,71,64,39,71,63,42,47,75,48,53,74,70,36,51,52,55,42,45,60,55,48,55,58,67,66,52,72,66,88,44,79,59,51,47,58,79,66,46,100,59,92,84,87,86,56,80,90,78,48,68,78,44,73,79,48,92,56,32,33,39,33,72,52,73,61,73,56,31,23,43,35,40,36,46,33,35,55,72,33,68,48,69,79,45,63,46,75,37,29,36,41,40,35,31,70,33,40,34,34,43,32,40,41,84,96,46,75,46,82,41,43,56,73,39,72,49,80,43,58,54,50,52,46,33,28,41,40,24,75,26,60,24,36,38,37,38,38,28,44,50,40,60,59,70,60,57,53,51,55,62,66,64,72,78,117